Protein AF-0000000076358800 (afdb_homodimer)

Solvent-accessible surface area (backbone atoms only — not comparable to full-atom values): 17829 Å² total; per-residue (Å²): 129,80,80,68,74,70,58,74,65,42,32,34,34,26,57,28,45,63,29,97,88,22,59,35,27,34,44,32,41,38,38,27,59,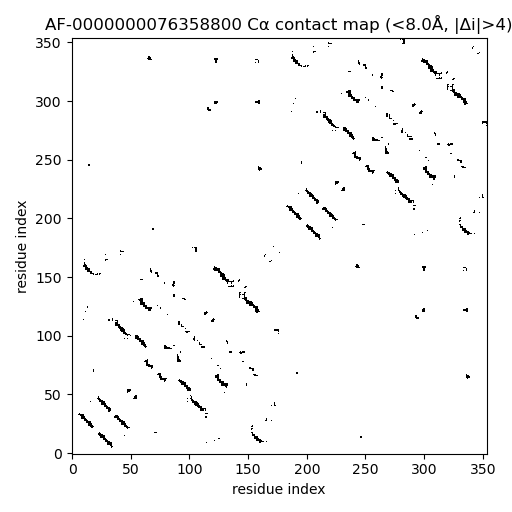39,88,85,43,68,36,44,42,42,29,33,41,32,38,55,51,58,76,82,51,56,45,72,35,47,21,16,34,33,27,23,51,15,9,59,47,90,79,32,60,80,59,14,67,55,65,23,42,94,77,73,52,60,44,64,59,25,48,15,50,53,47,69,42,57,31,43,66,70,64,24,64,44,51,69,49,70,46,77,55,40,82,49,46,85,71,30,49,46,2,12,16,45,35,35,23,64,26,41,48,52,63,35,71,51,95,51,72,49,13,47,68,60,13,53,14,70,55,71,46,32,35,21,42,25,16,31,38,67,64,60,56,64,72,70,43,42,66,59,40,69,49,71,125,126,81,78,67,76,70,57,74,66,42,32,34,34,26,58,29,46,63,30,96,87,20,59,36,27,33,45,34,38,38,40,28,60,39,88,86,43,67,35,45,40,42,28,33,41,31,40,47,52,58,77,82,52,57,41,75,34,47,22,17,34,34,27,23,50,15,10,61,46,91,80,30,61,79,60,14,66,54,65,23,42,95,76,73,52,61,44,64,58,26,50,17,49,52,46,69,42,58,30,42,65,73,58,20,68,46,47,64,47,70,45,75,56,42,82,49,45,85,70,30,49,49,2,12,16,44,35,36,24,63,26,40,49,51,64,34,71,53,96,50,73,50,12,48,66,60,13,54,14,72,56,70,46,32,37,21,41,25,17,31,39,67,65,60,57,63,73,71,41,42,65,58,40,68,47,73,125

pLDDT: mean 81.96, std 17.07, range [22.31, 98.19]

Nearest PDB structures (foldseek):
  2jlp-assembly1_B  TM=9.223E-01  e=2.800E-14  Homo sapiens
  2zkx-assembly1_B  TM=8.877E-01  e=2.171E-13  Homo sapiens
  1xso-assembly1_B  TM=9.045E-01  e=6.568E-13  Xenopus laevis
  3cqp-assembly2_B  TM=8.744E-01  e=4.980E-13  Homo sapiens
  4bcy-assembly1_A  TM=8.785E-01  e=1.880E-12  Homo sapiens

Organism: Callorhinchus milii (NCBI:txid7868)

Sequence (354 aa):
MKNIFVGKVQFAQCHINSQKNSELTGLILFRQKTEDSNIESRIKVNGLNPGKYAVGMFHAIHIHEYGERFESCESTGPHFNPYNRKHPLHVGDLSNVYLKSNTTILFYPNVKGTFFGSNSLYGRSVVVSENEDDKGNGSNKLSELDGNSGRSLSCCTIAVADNFLWLNVVEKLRFPGMKNIFVGKVQFAQCHINSQKNSELTGLILFRQKTEDSNIESRIKVNGLNPGKYAVGMFHAIHIHEYGERFESCESTGPHFNPYNRKHPLHVGDLSNVYLKSNTTILFYPNVKGTFFGSNSLYGRSVVVSENEDDKGNGSNKLSELDGNSGRSLSCCTIAVADNFLWLNVVEKLRFPG

Radius of gyration: 20.53 Å; Cα contacts (8 Å, |Δi|>4): 976; chains: 2; bounding box: 58×65×58 Å

Secondary structure (DSSP, 8-state):
---------EEEEEEEPPBTTB--EEEEEEEESSTTSPEEEEEEEE---TTTS-TTEEEEEEEESS--BTTBSGGG-SBP-TT-PPTT-STTEEEEEEE-SSB-------B--BSSSTTB-TT-EEEEESS---TT-SSSHHHHHHTT--SEEEEEE-EE--SHHHHHTHHHHHS--/---------EEEEEEEPPBTTB--EEEEEEEESSTTSPEEEEEEEE---TTTS-TTEEEEEEEESS--BTTBSGGG-SBP-TT-PPTT-STTEEEEEEE-SSSB------B--BSSSTTB-TT-EEEEESS---TT-SSSHHHHHHTT--SEEEEEE-EE--SHHHHHTHHHHHS--

Foldseek 3Di:
DPVPCQPQKFKKKWWWPAAPQARKTWIKIWIDRGQPGWIWMKIKIFDPPCPPQHAFAKKFKWWADAFDDPQDPPPLHFGAAPPPDWFPVRLGGWAIFHHHPGIGAIDTTGRSFGCDDDRHSARIKMFIASHGQCRLPDDDPVNRGGSPRHDTRIMTGMHTDDCVCVVPVRVCRNDVD/DPPPPQPQKFKKKWWWPAAPQARKTWIKIWIDRGQPGWIWMWIKIFDPACPPQPAFAKKFKWWADAFDDPQDPVPLHFGAAPPPDWFPPRLGGWAIFHHHHGITAIDTTGRSFGCDDDSHSARIKMFIASHGQCRLPDDDPVNRGGSPRHDTRIMTGMHTDDCVCVVPVRVCRNDVD

Structure (mmCIF, N/CA/C/O backbone):
data_AF-0000000076358800-model_v1
#
loop_
_entity.id
_entity.type
_entity.pdbx_description
1 polymer 'Superoxide dismutase copper/zinc binding domain-containing protein'
#
loop_
_atom_site.group_PDB
_atom_site.id
_atom_site.type_symbol
_atom_site.label_atom_id
_atom_site.label_alt_id
_atom_site.label_comp_id
_atom_site.label_asym_id
_atom_site.label_entity_id
_atom_site.label_seq_id
_atom_site.pdbx_PDB_ins_code
_atom_site.Cartn_x
_atom_site.Cartn_y
_atom_site.Cartn_z
_atom_site.occupancy
_atom_site.B_iso_or_equiv
_atom_site.auth_seq_id
_atom_site.auth_comp_id
_atom_site.auth_asym_id
_atom_site.auth_atom_id
_atom_site.pdbx_PDB_model_num
ATOM 1 N N . MET A 1 1 ? -5.293 20.984 -30.641 1 22.31 1 MET A N 1
ATOM 2 C CA . MET A 1 1 ? -4.238 20.062 -30.219 1 22.31 1 MET A CA 1
ATOM 3 C C . MET A 1 1 ? -4.617 19.375 -28.906 1 22.31 1 MET A C 1
ATOM 5 O O . MET A 1 1 ? -4.879 20.031 -27.906 1 22.31 1 MET A O 1
ATOM 9 N N . LYS A 1 2 ? -5.352 18.281 -29.016 1 25.7 2 LYS A N 1
ATOM 10 C CA . LYS A 1 2 ? -6.043 17.625 -27.922 1 25.7 2 LYS A CA 1
ATOM 11 C C . LYS A 1 2 ? -5.082 17.312 -26.781 1 25.7 2 LYS A C 1
ATOM 13 O O . LYS A 1 2 ? -3.992 16.781 -27 1 25.7 2 LYS A O 1
ATOM 18 N N . ASN A 1 3 ? -4.949 18.141 -25.828 1 29.62 3 ASN A N 1
ATOM 19 C CA . ASN A 1 3 ? -4.148 17.969 -24.625 1 29.62 3 ASN A CA 1
ATOM 20 C C . ASN A 1 3 ? -4.18 16.531 -24.125 1 29.62 3 ASN A C 1
ATOM 22 O O . ASN A 1 3 ? -5.199 16.062 -23.609 1 29.62 3 ASN A O 1
ATOM 26 N N . ILE A 1 4 ? -3.773 15.562 -25 1 34.19 4 ILE A N 1
ATOM 27 C CA . ILE A 1 4 ? -3.74 14.148 -24.625 1 34.19 4 ILE A CA 1
ATOM 28 C C . ILE A 1 4 ? -3.256 14.008 -23.188 1 34.19 4 ILE A C 1
ATOM 30 O O . ILE A 1 4 ? -2.125 14.375 -22.859 1 34.19 4 ILE A O 1
ATOM 34 N N . PHE A 1 5 ? -4.004 14.219 -22.359 1 35.69 5 PHE A N 1
ATOM 35 C CA . PHE A 1 5 ? -3.674 13.922 -20.969 1 35.69 5 PHE A CA 1
ATOM 36 C C . PHE A 1 5 ? -2.859 12.641 -20.875 1 35.69 5 PHE A C 1
ATOM 38 O O . PHE A 1 5 ? -3.389 11.547 -21.078 1 35.69 5 PHE A O 1
ATOM 45 N N . VAL A 1 6 ? -1.724 12.453 -21.547 1 44.56 6 VAL A N 1
ATOM 46 C CA . VAL A 1 6 ? -0.824 11.328 -21.359 1 44.56 6 VAL A CA 1
ATOM 47 C C . VAL A 1 6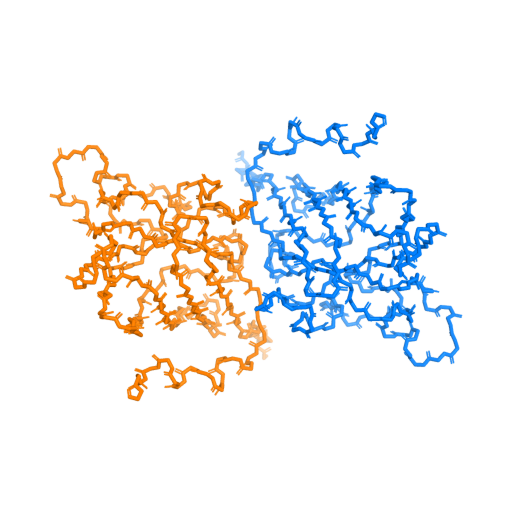 ? -0.69 11.023 -19.859 1 44.56 6 VAL A C 1
ATOM 49 O O . VAL A 1 6 ? -0.225 11.875 -19.094 1 44.56 6 VAL A O 1
ATOM 52 N N . GLY A 1 7 ? -1.585 10.352 -19.391 1 57.78 7 GLY A N 1
ATOM 53 C CA . GLY A 1 7 ? -1.484 10 -17.984 1 57.78 7 GLY A CA 1
ATOM 54 C C . GLY A 1 7 ? -0.061 9.727 -17.547 1 57.78 7 GLY A C 1
ATOM 55 O O . GLY A 1 7 ? 0.783 9.336 -18.344 1 57.78 7 GLY A O 1
ATOM 56 N N . LYS A 1 8 ? 0.49 10.234 -16.438 1 81.12 8 LYS A N 1
ATOM 57 C CA . LYS A 1 8 ? 1.836 10.078 -15.891 1 81.12 8 LYS A CA 1
ATOM 58 C C . LYS A 1 8 ? 2.189 8.602 -15.719 1 81.12 8 LYS A C 1
ATOM 60 O O . LYS A 1 8 ? 1.334 7.789 -15.359 1 81.12 8 LYS A O 1
ATOM 65 N N . VAL A 1 9 ? 3.408 8.195 -16.375 1 94.12 9 VAL A N 1
ATOM 66 C CA . VAL A 1 9 ? 3.955 6.867 -16.109 1 94.12 9 VAL A CA 1
ATOM 67 C C . VAL A 1 9 ? 3.742 6.5 -14.648 1 94.12 9 VAL A C 1
ATOM 69 O O . VAL A 1 9 ? 3.941 7.328 -13.758 1 94.12 9 VAL A O 1
ATOM 72 N N . GLN A 1 10 ? 3.186 5.285 -14.516 1 95.88 10 GLN A N 1
ATOM 73 C CA . GLN A 1 10 ? 2.998 4.785 -13.164 1 95.88 10 GLN A CA 1
ATOM 74 C C . GLN A 1 10 ? 4.156 3.887 -12.742 1 95.88 10 GLN A C 1
ATOM 76 O O . GLN A 1 10 ? 4.559 2.99 -13.484 1 95.88 10 GLN A O 1
ATOM 81 N N . PHE A 1 11 ? 4.695 4.176 -11.57 1 95.69 11 PHE A N 1
ATOM 82 C CA . PHE A 1 11 ? 5.699 3.33 -10.938 1 95.69 11 PHE A CA 1
ATOM 83 C C . PHE A 1 11 ? 5.199 2.791 -9.609 1 95.69 11 PHE A C 1
ATOM 85 O O . PHE A 1 11 ? 4.641 3.537 -8.797 1 95.69 11 PHE A O 1
ATOM 92 N N . ALA A 1 12 ? 5.43 1.474 -9.43 1 96.25 12 ALA A N 1
ATOM 93 C CA . ALA A 1 12 ? 5.027 0.845 -8.172 1 96.25 12 ALA A CA 1
ATOM 94 C C . ALA A 1 12 ? 6.141 -0.049 -7.633 1 96.25 12 ALA A C 1
ATOM 96 O O . ALA A 1 12 ? 7.023 -0.473 -8.375 1 96.25 12 ALA A O 1
ATOM 97 N N . GLN A 1 13 ? 6.051 -0.218 -6.352 1 94.81 13 GLN A N 1
ATOM 98 C CA . GLN A 1 13 ? 7.008 -1.057 -5.637 1 94.81 13 GLN A CA 1
ATOM 99 C C . GLN A 1 13 ? 6.305 -1.925 -4.594 1 94.81 13 GLN A C 1
ATOM 101 O O . GLN A 1 13 ? 5.242 -1.559 -4.086 1 94.81 13 GLN A O 1
ATOM 106 N N . CYS A 1 14 ? 6.918 -2.994 -4.312 1 93.75 14 CYS A N 1
ATOM 107 C CA . CYS A 1 14 ? 6.465 -3.918 -3.279 1 93.75 14 CYS A CA 1
ATOM 108 C C . CYS A 1 14 ? 7.648 -4.586 -2.59 1 93.75 14 CYS A C 1
ATOM 110 O O . CYS A 1 14 ? 8.391 -5.344 -3.217 1 93.75 14 CYS A O 1
ATOM 112 N N . HIS A 1 15 ? 7.773 -4.316 -1.334 1 90.06 15 HIS A N 1
ATOM 113 C CA . HIS A 1 15 ? 8.875 -4.883 -0.556 1 90.06 15 HIS A CA 1
ATOM 114 C C . HIS A 1 15 ? 8.391 -6.039 0.315 1 90.06 15 HIS A C 1
ATOM 116 O O . HIS A 1 15 ? 7.602 -5.84 1.24 1 90.06 15 HIS A O 1
ATOM 122 N N . ILE A 1 16 ? 8.883 -7.164 -0.022 1 85.94 16 ILE A N 1
ATOM 123 C CA . ILE A 1 16 ? 8.57 -8.352 0.759 1 85.94 16 ILE A CA 1
ATOM 124 C C . ILE A 1 16 ? 9.453 -8.406 2.002 1 85.94 16 ILE A C 1
ATOM 126 O O . ILE A 1 16 ? 10.68 -8.461 1.896 1 85.94 16 ILE A O 1
ATOM 130 N N . ASN A 1 17 ? 8.812 -8.32 3.125 1 76.69 17 ASN A N 1
ATOM 131 C CA . ASN A 1 17 ? 9.547 -8.438 4.379 1 76.69 17 ASN A CA 1
ATOM 132 C C . ASN A 1 17 ? 9.367 -9.812 5.016 1 76.69 17 ASN A C 1
ATOM 134 O O . ASN A 1 17 ? 8.375 -10.5 4.746 1 76.69 17 ASN A O 1
ATOM 138 N N . SER A 1 18 ? 10.336 -10.102 5.824 1 72.31 18 SER A N 1
ATOM 139 C CA . SER A 1 18 ? 10.258 -11.375 6.527 1 72.31 18 SER A CA 1
ATOM 140 C C . SER A 1 18 ? 9.039 -11.438 7.441 1 72.31 18 SER A C 1
ATOM 142 O O . SER A 1 18 ? 8.672 -10.438 8.062 1 72.31 18 SER A O 1
ATOM 144 N N . GLN A 1 19 ? 8.352 -12.531 7.305 1 71 19 GLN A N 1
ATOM 145 C CA . GLN A 1 19 ? 7.207 -12.797 8.172 1 71 19 GLN A CA 1
ATOM 146 C C . GLN A 1 19 ? 7.578 -13.773 9.289 1 71 19 GLN A C 1
ATOM 148 O O . GLN A 1 19 ? 8.664 -14.344 9.281 1 71 19 GLN A O 1
ATOM 153 N N . LYS A 1 20 ? 6.797 -13.828 10.336 1 65.62 20 LYS A N 1
ATOM 154 C CA . LYS A 1 20 ? 7.066 -14.688 11.484 1 65.62 20 LYS A CA 1
ATOM 155 C C . LYS A 1 20 ? 7.469 -16.094 11.039 1 65.62 20 LYS A C 1
ATOM 157 O O . LYS A 1 20 ? 8.359 -16.703 11.625 1 65.62 20 LYS A O 1
ATOM 162 N N . ASN A 1 21 ? 6.941 -16.562 10.008 1 64.75 21 ASN A N 1
ATOM 163 C CA . ASN A 1 21 ? 7.223 -17.953 9.625 1 64.75 21 ASN A CA 1
ATOM 164 C C . ASN A 1 21 ? 7.914 -18.031 8.266 1 64.75 21 ASN A C 1
ATOM 166 O O . ASN A 1 21 ? 7.875 -19.062 7.605 1 64.75 21 ASN A O 1
ATOM 170 N N . SER A 1 22 ? 8.422 -16.922 7.895 1 71.06 22 SER A N 1
ATOM 171 C CA . SER A 1 22 ? 9.109 -16.922 6.605 1 71.06 22 SER A CA 1
ATOM 172 C C . SER A 1 22 ? 10.25 -15.914 6.59 1 71.06 22 SER A C 1
ATOM 174 O O . SER A 1 22 ? 10.125 -14.812 7.137 1 71.06 22 SER A O 1
ATOM 176 N N . GLU A 1 23 ? 11.352 -16.359 6.059 1 74.5 23 GLU A N 1
ATOM 177 C CA . GLU A 1 23 ? 12.508 -15.477 5.938 1 74.5 23 GLU A CA 1
ATOM 178 C C . GLU A 1 23 ? 12.625 -14.906 4.527 1 74.5 23 GLU A C 1
ATOM 180 O O . GLU A 1 23 ? 13.656 -14.344 4.1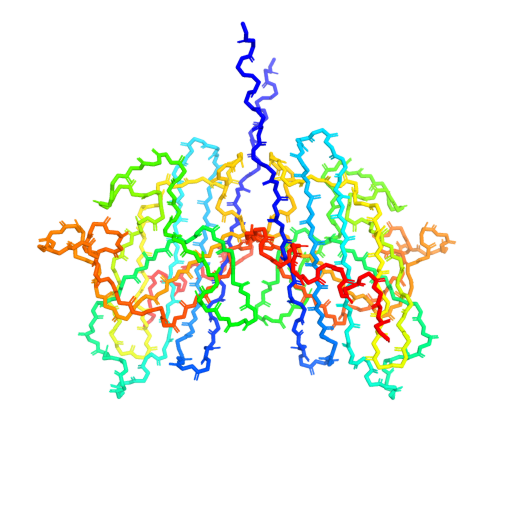6 1 74.5 23 GLU A O 1
ATOM 185 N N . LEU A 1 24 ? 11.516 -15.133 3.822 1 80.06 24 LEU A N 1
ATOM 186 C CA . LEU A 1 24 ? 11.562 -14.641 2.449 1 80.06 24 LEU A CA 1
ATOM 187 C C . LEU A 1 24 ? 11.523 -13.117 2.412 1 80.06 24 LEU A C 1
ATOM 189 O O . LEU A 1 24 ? 10.719 -12.492 3.107 1 80.06 24 LEU A O 1
ATOM 193 N N . THR A 1 25 ? 12.469 -12.586 1.723 1 82.31 25 THR A N 1
ATOM 194 C CA . THR A 1 25 ? 12.508 -11.156 1.448 1 82.31 25 THR A CA 1
ATOM 195 C C . THR A 1 25 ? 12.617 -10.891 -0.051 1 82.31 25 THR A C 1
ATOM 197 O O . THR A 1 25 ? 12.898 -11.812 -0.827 1 82.31 25 THR A O 1
ATOM 200 N N . GLY A 1 26 ? 12.297 -9.641 -0.402 1 83.94 26 GLY A N 1
ATOM 201 C CA . GLY A 1 26 ? 12.422 -9.352 -1.822 1 83.94 26 GLY A CA 1
ATOM 202 C C . GLY A 1 26 ? 11.875 -7.992 -2.209 1 83.94 26 GLY A C 1
ATOM 203 O O . GLY A 1 26 ? 11.414 -7.234 -1.352 1 83.94 26 GLY A O 1
ATOM 204 N N . LEU A 1 27 ? 12.094 -7.766 -3.463 1 88.38 27 LEU A N 1
ATOM 205 C CA . LEU A 1 27 ? 11.625 -6.52 -4.066 1 88.38 27 LEU A CA 1
ATOM 206 C C . LEU A 1 27 ? 10.969 -6.781 -5.414 1 88.38 27 LEU A C 1
ATOM 208 O O . LEU A 1 27 ? 11.508 -7.523 -6.238 1 88.38 27 LEU A O 1
ATOM 212 N N . ILE A 1 28 ? 9.828 -6.211 -5.523 1 89.81 28 ILE A N 1
ATOM 213 C CA . ILE A 1 28 ? 9.117 -6.254 -6.797 1 89.81 28 ILE A CA 1
ATOM 214 C C . ILE A 1 28 ? 8.867 -4.836 -7.297 1 89.81 28 ILE A C 1
ATOM 216 O O . ILE A 1 28 ? 8.398 -3.977 -6.543 1 89.81 28 ILE A O 1
ATOM 220 N N . LEU A 1 29 ? 9.211 -4.613 -8.547 1 91.81 29 LEU A N 1
ATOM 221 C CA . LEU A 1 29 ? 8.992 -3.32 -9.18 1 91.81 29 LEU A CA 1
ATOM 222 C C . LEU A 1 29 ? 8.047 -3.457 -10.367 1 91.81 29 LEU A C 1
ATOM 224 O O . LEU A 1 29 ? 8.117 -4.434 -11.117 1 91.81 29 LEU A O 1
ATOM 228 N N . PHE A 1 30 ? 7.211 -2.439 -10.539 1 92.69 30 PHE A N 1
ATOM 229 C CA . PHE A 1 30 ? 6.301 -2.367 -11.68 1 92.69 30 PHE A CA 1
ATOM 230 C C . PHE A 1 30 ? 6.422 -1.021 -12.383 1 92.69 30 PHE A C 1
ATOM 232 O O . PHE A 1 30 ? 6.684 -0 -11.742 1 92.69 30 PHE A O 1
ATOM 239 N N . ARG A 1 31 ? 6.141 -1.085 -13.656 1 92.75 31 ARG A N 1
ATOM 240 C CA . ARG A 1 31 ? 6.004 0.135 -14.445 1 92.75 31 ARG A CA 1
ATOM 241 C C . ARG A 1 31 ? 4.902 -0.007 -15.484 1 92.75 31 ARG A C 1
ATOM 243 O O . ARG A 1 31 ? 4.816 -1.029 -16.172 1 92.75 31 ARG A O 1
ATOM 250 N N . GLN A 1 32 ? 4.059 0.958 -15.539 1 94.19 32 GLN A N 1
ATOM 251 C CA . GLN A 1 32 ? 3.064 1.068 -16.609 1 94.19 32 GLN A CA 1
ATOM 252 C C . GLN A 1 32 ? 3.113 2.443 -17.266 1 94.19 32 GLN A C 1
ATOM 254 O O . GLN A 1 32 ? 2.836 3.457 -16.609 1 94.19 32 GLN A O 1
ATOM 259 N N . LYS A 1 33 ? 3.381 2.439 -18.5 1 92.81 33 LYS A N 1
ATOM 260 C CA . LYS A 1 33 ? 3.67 3.688 -19.203 1 92.81 33 LYS A CA 1
ATOM 261 C C . LYS A 1 33 ? 2.395 4.492 -19.453 1 92.81 33 LYS A C 1
ATOM 263 O O . LYS A 1 33 ? 2.387 5.715 -19.297 1 92.81 33 LYS A O 1
ATOM 268 N N . THR A 1 34 ? 1.39 3.865 -19.922 1 92.5 34 THR A N 1
ATOM 269 C CA . THR A 1 34 ? 0.088 4.48 -20.172 1 92.5 34 THR A CA 1
ATOM 270 C C . THR A 1 34 ? -1.038 3.545 -19.734 1 92.5 34 THR A C 1
ATOM 272 O O . THR A 1 34 ? -0.796 2.377 -19.422 1 92.5 34 THR A O 1
ATOM 275 N N . GLU A 1 35 ? -2.172 4.074 -19.672 1 90.75 35 GLU A N 1
ATOM 276 C CA . GLU A 1 35 ? -3.326 3.283 -19.25 1 90.75 35 GLU A CA 1
ATOM 277 C C . GLU A 1 35 ? -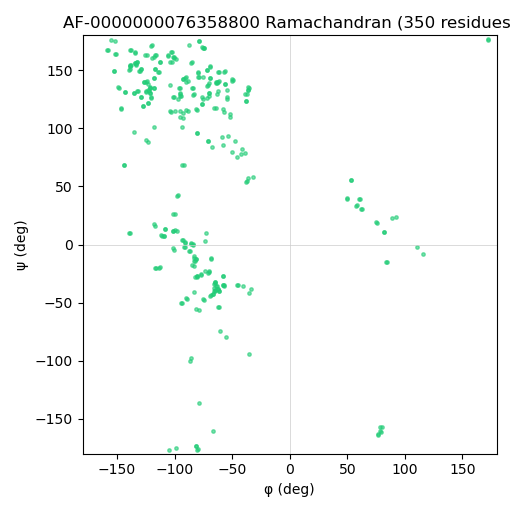3.521 2.072 -20.156 1 90.75 35 GLU A C 1
ATOM 279 O O . GLU A 1 35 ? -3.98 1.021 -19.719 1 90.75 35 GLU A O 1
ATOM 284 N N . ASP A 1 36 ? -3.102 2.174 -21.344 1 90.75 36 ASP A N 1
ATOM 285 C CA . ASP A 1 36 ? -3.34 1.111 -22.312 1 90.75 36 ASP A CA 1
ATOM 286 C C . ASP A 1 36 ? -2.096 0.245 -22.5 1 90.75 36 ASP A C 1
ATOM 288 O O . ASP A 1 36 ? -2.119 -0.731 -23.25 1 90.75 36 ASP A O 1
ATOM 292 N N . SER A 1 37 ? -1.068 0.615 -21.859 1 90.94 37 SER A N 1
ATOM 293 C CA . SER A 1 37 ? 0.154 -0.169 -22 1 90.94 37 SER A CA 1
ATOM 294 C C . SER A 1 37 ? 0.17 -1.346 -21.031 1 90.94 37 SER A C 1
ATOM 296 O O . SER A 1 37 ? -0.546 -1.34 -20.016 1 90.94 37 SER A O 1
ATOM 298 N N . ASN A 1 38 ? 0.94 -2.332 -21.375 1 90.62 38 ASN A N 1
ATOM 299 C CA . ASN A 1 38 ? 1.168 -3.441 -20.469 1 90.62 38 ASN A CA 1
ATOM 300 C C . ASN A 1 38 ? 2.01 -3.014 -19.266 1 90.62 38 ASN A C 1
ATOM 302 O O . ASN A 1 38 ? 2.764 -2.043 -19.344 1 90.62 38 ASN A O 1
ATOM 306 N N . ILE A 1 39 ? 1.791 -3.75 -18.203 1 93.06 39 ILE A N 1
ATOM 307 C CA . ILE A 1 39 ? 2.646 -3.551 -17.047 1 93.06 39 ILE A CA 1
ATOM 308 C C . ILE A 1 39 ? 3.928 -4.367 -17.203 1 93.06 39 ILE A C 1
ATOM 310 O O . ILE A 1 39 ? 3.879 -5.559 -17.5 1 93.06 39 ILE A O 1
ATOM 314 N N . GLU A 1 40 ? 4.996 -3.674 -17.016 1 89.5 40 GLU A N 1
ATOM 315 C CA . GLU A 1 40 ? 6.285 -4.344 -16.875 1 89.5 40 GLU A CA 1
ATOM 316 C C . GLU A 1 40 ? 6.605 -4.605 -15.398 1 89.5 40 GLU A C 1
ATOM 318 O O . GLU A 1 40 ? 6.309 -3.777 -14.539 1 89.5 40 GLU A O 1
ATOM 323 N N . SER A 1 41 ? 7.227 -5.773 -15.156 1 89.06 41 SER A N 1
ATOM 324 C CA . SER A 1 41 ? 7.555 -6.086 -13.766 1 89.06 41 SER A CA 1
ATOM 325 C C . SER A 1 41 ? 8.938 -6.723 -13.656 1 89.06 41 SER A C 1
ATOM 327 O O . SER A 1 41 ? 9.422 -7.336 -14.609 1 89.06 41 SER A O 1
ATOM 329 N N . ARG A 1 42 ? 9.508 -6.441 -12.477 1 84.19 42 ARG A N 1
ATOM 330 C CA . ARG A 1 42 ? 10.742 -7.086 -12.039 1 84.19 42 ARG A CA 1
ATOM 331 C C . ARG A 1 42 ? 10.609 -7.605 -10.617 1 84.19 42 ARG A C 1
ATOM 333 O O . ARG A 1 42 ? 10.117 -6.902 -9.734 1 84.19 42 ARG A O 1
ATOM 340 N N . ILE A 1 43 ? 11.016 -8.82 -10.477 1 82.31 43 ILE A N 1
ATOM 341 C CA . ILE A 1 43 ? 10.852 -9.43 -9.164 1 82.31 43 ILE A CA 1
ATOM 342 C C . ILE A 1 43 ? 12.18 -10.039 -8.711 1 82.31 43 ILE A C 1
ATOM 344 O O . ILE A 1 43 ? 12.828 -10.758 -9.477 1 82.31 43 ILE A O 1
ATOM 348 N N . LYS A 1 44 ? 12.602 -9.672 -7.559 1 80.88 44 LYS A N 1
ATOM 349 C CA . LYS A 1 44 ? 13.688 -10.344 -6.848 1 80.88 44 LYS A CA 1
ATOM 350 C C . LYS A 1 44 ? 13.234 -10.82 -5.473 1 80.88 44 LYS A C 1
ATOM 352 O O . LYS A 1 44 ? 12.766 -10.023 -4.656 1 80.88 44 LYS A O 1
ATOM 357 N N . VAL A 1 45 ? 13.328 -12.055 -5.238 1 78.25 45 VAL A N 1
ATOM 358 C CA . VAL A 1 45 ? 12.992 -12.648 -3.951 1 78.25 45 VAL A CA 1
ATOM 359 C C . VAL A 1 45 ? 14.203 -13.391 -3.395 1 78.25 45 VAL A C 1
ATOM 361 O O . VAL A 1 45 ? 14.914 -14.07 -4.137 1 78.25 45 VAL A O 1
ATOM 364 N N . ASN A 1 46 ? 14.477 -13.109 -2.07 1 74.19 46 ASN A N 1
ATOM 365 C CA . ASN A 1 46 ? 15.594 -13.742 -1.375 1 74.19 46 ASN A CA 1
ATOM 366 C C . ASN A 1 46 ? 15.117 -14.594 -0.201 1 74.19 46 ASN A C 1
ATOM 368 O O . ASN A 1 46 ? 14.156 -14.234 0.477 1 74.19 46 ASN A O 1
ATOM 372 N N . GLY A 1 47 ? 15.914 -15.688 0.473 1 64.5 47 GLY A N 1
ATOM 373 C CA . GLY A 1 47 ? 15.836 -16.141 1.853 1 64.5 47 GLY A CA 1
ATOM 374 C C . GLY A 1 47 ? 15.352 -17.578 1.981 1 64.5 47 GLY A C 1
ATOM 375 O O . GLY A 1 47 ? 15.164 -18.078 3.092 1 64.5 47 GLY A O 1
ATOM 376 N N . LEU A 1 48 ? 14.898 -18.266 0.947 1 56.19 48 LEU A N 1
ATOM 377 C CA . LEU A 1 48 ? 14.359 -19.5 1.518 1 56.19 48 LEU A CA 1
ATOM 378 C C . LEU A 1 48 ? 15.484 -20.406 2.01 1 56.19 48 LEU A C 1
ATOM 380 O O . LEU A 1 48 ? 16.422 -20.688 1.271 1 56.19 48 LEU A O 1
ATOM 384 N N . ASN A 1 49 ? 15.758 -20.078 3.322 1 51.31 49 ASN A N 1
ATOM 385 C CA . ASN A 1 49 ? 16.688 -21.062 3.846 1 51.31 49 ASN A CA 1
ATOM 386 C C . ASN A 1 49 ? 16.375 -22.469 3.326 1 51.31 49 ASN A C 1
ATOM 388 O O . ASN A 1 49 ? 15.211 -22.844 3.223 1 51.31 49 ASN A O 1
ATOM 392 N N . PRO A 1 50 ? 17.344 -23 2.748 1 46.91 50 PRO A N 1
ATOM 393 C CA . PRO A 1 50 ? 17.281 -24.391 2.266 1 46.91 50 PRO A CA 1
ATOM 394 C C . PRO A 1 50 ? 16.438 -25.297 3.166 1 46.91 50 PRO A C 1
ATOM 396 O O . PRO A 1 50 ? 15.875 -26.281 2.699 1 46.91 50 PRO A O 1
ATOM 399 N N . GLY A 1 51 ? 16.562 -25.078 4.34 1 45.12 51 GLY A N 1
ATOM 400 C CA . GLY A 1 51 ? 15.945 -26.172 5.078 1 45.12 51 GLY A CA 1
ATOM 401 C C . GLY A 1 51 ? 14.469 -26.328 4.781 1 45.12 51 GLY A C 1
ATOM 402 O O . GLY A 1 51 ? 14.008 -27.438 4.488 1 45.12 51 GLY A O 1
ATOM 403 N N . LYS A 1 52 ? 13.68 -25.422 5.332 1 50.72 52 LYS A N 1
ATOM 404 C CA . LYS A 1 52 ? 12.273 -25.781 5.348 1 50.72 52 LYS A CA 1
ATOM 405 C C . LYS A 1 52 ? 11.609 -25.484 4.004 1 50.72 52 LYS A C 1
ATOM 407 O O . LYS A 1 52 ? 10.727 -26.219 3.564 1 50.72 52 LYS A O 1
ATOM 412 N N . TYR A 1 53 ? 11.734 -24.25 3.582 1 52.19 53 TYR A N 1
ATOM 413 C CA . TYR A 1 53 ? 11.07 -23.969 2.311 1 52.19 53 TYR A CA 1
ATOM 414 C C . TYR A 1 53 ? 12.055 -24.109 1.149 1 52.19 53 TYR A C 1
ATOM 416 O O . TYR A 1 53 ? 13.211 -23.703 1.261 1 52.19 53 TYR A O 1
ATOM 424 N N . ALA A 1 54 ? 11.805 -25.188 0.389 1 52.03 54 ALA A N 1
ATOM 425 C CA . ALA A 1 54 ? 12.664 -25.984 -0.475 1 52.03 54 ALA A CA 1
ATOM 426 C C . ALA A 1 54 ? 13.297 -25.125 -1.571 1 52.03 54 ALA A C 1
ATOM 428 O O . ALA A 1 54 ? 12.586 -24.438 -2.305 1 52.03 54 ALA A O 1
ATOM 429 N N . VAL A 1 55 ? 14.398 -24.641 -1.359 1 58.19 55 VAL A N 1
ATOM 430 C CA . VAL A 1 55 ? 15.266 -24.328 -2.494 1 58.19 55 VAL A CA 1
ATOM 431 C C . VAL A 1 55 ? 15.086 -25.391 -3.582 1 58.19 55 VAL A C 1
ATOM 433 O O . VAL A 1 55 ? 14.883 -26.562 -3.285 1 58.19 55 VAL A O 1
ATOM 436 N N . GLY A 1 56 ? 14.945 -24.859 -4.727 1 70 56 GLY A N 1
ATOM 437 C CA . GLY A 1 56 ? 14.852 -25.781 -5.848 1 70 56 GLY A CA 1
ATOM 438 C C . GLY A 1 56 ? 13.422 -26.156 -6.195 1 70 56 GLY A C 1
ATOM 439 O O . GLY A 1 56 ? 13.148 -27.281 -6.609 1 70 56 GLY A O 1
ATOM 440 N N . MET A 1 57 ? 12.594 -25.203 -5.762 1 78.12 57 MET A N 1
ATOM 441 C CA . MET A 1 57 ? 11.203 -25.5 -6.094 1 78.12 57 MET A CA 1
ATOM 442 C C . MET A 1 57 ? 10.508 -24.266 -6.652 1 78.12 57 MET A C 1
ATOM 444 O O . MET A 1 57 ? 11.031 -23.156 -6.559 1 78.12 57 MET A O 1
ATOM 448 N N . PHE A 1 58 ? 9.336 -24.547 -7.258 1 84.12 58 PHE A N 1
ATOM 449 C CA . PHE A 1 58 ? 8.508 -23.469 -7.777 1 84.12 58 PHE A CA 1
ATOM 450 C C . PHE A 1 58 ? 7.52 -22.984 -6.719 1 84.12 58 PHE A C 1
ATOM 452 O O . PHE A 1 58 ? 6.977 -23.781 -5.957 1 84.12 58 PHE A O 1
ATOM 459 N N . HIS A 1 59 ? 7.375 -21.672 -6.719 1 86.5 59 HIS A N 1
ATOM 460 C CA . HIS A 1 59 ? 6.387 -21.016 -5.867 1 86.5 59 HIS A CA 1
ATOM 461 C C . HIS A 1 59 ? 5.477 -20.109 -6.68 1 86.5 59 HIS A C 1
ATOM 463 O O . HIS A 1 59 ? 5.941 -19.391 -7.574 1 86.5 59 HIS A O 1
ATOM 469 N N . ALA A 1 60 ? 4.254 -20.172 -6.309 1 90.25 60 ALA A N 1
ATOM 470 C CA . ALA A 1 60 ? 3.305 -19.297 -7.008 1 90.25 60 ALA A CA 1
ATOM 471 C C . ALA A 1 60 ? 3.381 -17.875 -6.484 1 90.25 60 ALA A C 1
ATOM 473 O O . ALA A 1 60 ? 3.539 -17.656 -5.277 1 90.25 60 ALA A O 1
ATOM 474 N N . ILE A 1 61 ? 3.209 -16.984 -7.363 1 90.56 61 ILE A N 1
ATOM 475 C CA . ILE A 1 61 ? 3.053 -15.57 -7.02 1 90.56 61 ILE A CA 1
ATOM 476 C C . ILE A 1 61 ? 1.708 -15.055 -7.531 1 90.56 61 ILE A C 1
ATOM 478 O O . ILE A 1 61 ? 1.383 -15.219 -8.711 1 90.56 61 ILE A O 1
ATOM 482 N N . HIS A 1 62 ? 0.956 -14.477 -6.656 1 94.56 62 HIS A N 1
ATOM 483 C CA . HIS A 1 62 ? -0.342 -13.914 -7.012 1 94.56 62 HIS A CA 1
ATOM 484 C C . HIS A 1 62 ? -0.517 -12.516 -6.426 1 94.56 62 HIS A C 1
ATOM 486 O O . HIS A 1 62 ? 0.131 -12.172 -5.438 1 94.56 62 HIS A O 1
ATOM 492 N N . ILE A 1 63 ? -1.359 -11.75 -7.066 1 95.94 63 ILE A N 1
ATOM 493 C CA . ILE A 1 63 ? -1.866 -10.523 -6.453 1 95.94 63 ILE A CA 1
ATOM 494 C C . ILE A 1 63 ? -3.211 -10.797 -5.785 1 95.94 63 ILE A C 1
ATOM 496 O O . ILE A 1 63 ? -4.105 -11.391 -6.398 1 95.94 63 ILE A O 1
ATOM 500 N N . HIS A 1 64 ? -3.297 -10.422 -4.574 1 97.12 64 HIS A N 1
ATOM 501 C CA . HIS A 1 64 ? -4.52 -10.602 -3.801 1 97.12 64 HIS A CA 1
ATOM 502 C C . HIS A 1 64 ? -5.289 -9.297 -3.668 1 97.12 64 HIS A C 1
ATOM 504 O O . HIS A 1 64 ? -4.746 -8.219 -3.945 1 97.12 64 HIS A O 1
ATOM 510 N N . GLU A 1 65 ? -6.52 -9.453 -3.244 1 97.25 65 GLU A N 1
ATOM 511 C CA . GLU A 1 65 ? -7.477 -8.352 -3.26 1 97.25 65 GLU A CA 1
ATOM 512 C C . GLU A 1 65 ? -7.07 -7.254 -2.279 1 97.25 65 GLU A C 1
ATOM 514 O O . GLU A 1 65 ? -7.137 -6.066 -2.604 1 97.25 65 GLU A O 1
ATOM 519 N N . TYR A 1 66 ? -6.641 -7.582 -1.146 1 97.19 66 TYR A N 1
ATOM 520 C CA . TYR A 1 66 ? -6.367 -6.602 -0.102 1 97.19 66 TYR A CA 1
ATOM 521 C C . TYR A 1 66 ? -4.875 -6.523 0.194 1 97.19 66 TYR A C 1
ATOM 523 O O . TYR A 1 66 ? -4.121 -7.445 -0.135 1 97.19 66 TYR A O 1
ATOM 531 N N . GLY A 1 67 ? -4.484 -5.414 0.723 1 96.38 67 GLY A N 1
ATOM 532 C CA . GLY A 1 67 ? -3.119 -5.281 1.207 1 96.38 67 GLY A CA 1
ATOM 533 C C . GLY A 1 67 ? -2.873 -6.02 2.508 1 96.38 67 GLY A C 1
ATOM 534 O O . GLY A 1 67 ? -3.809 -6.535 3.123 1 96.38 67 GLY A O 1
ATOM 535 N N . GLU A 1 68 ? -1.595 -6.086 2.83 1 88.12 68 GLU A N 1
ATOM 536 C CA . GLU A 1 68 ? -1.188 -6.77 4.055 1 88.12 68 GLU A CA 1
ATOM 537 C C . GLU A 1 68 ? -1.627 -5.996 5.293 1 88.12 68 GLU A C 1
ATOM 539 O O . GLU A 1 68 ? -1.662 -4.762 5.277 1 88.12 68 GLU A O 1
ATOM 544 N N . ARG A 1 69 ? -2.035 -6.879 6.352 1 77.69 69 ARG A N 1
ATOM 545 C CA . ARG A 1 69 ? -2.352 -6.348 7.672 1 77.69 69 ARG A CA 1
ATOM 546 C C . ARG A 1 69 ? -1.46 -6.969 8.742 1 77.69 69 ARG A C 1
ATOM 548 O O . ARG A 1 69 ? -1.309 -8.188 8.797 1 77.69 69 ARG A O 1
ATOM 555 N N . PHE A 1 70 ? -0.926 -6.164 9.641 1 71.31 70 PHE A N 1
ATOM 556 C CA . PHE A 1 70 ? -0.182 -6.621 10.812 1 71.31 70 PHE A CA 1
ATOM 557 C C . PHE A 1 70 ? 0.886 -7.633 10.414 1 71.31 70 PHE A C 1
ATOM 559 O O . PHE A 1 70 ? 1.008 -8.695 11.023 1 71.31 70 PHE A O 1
ATOM 566 N N . GLU A 1 71 ? 1.482 -7.359 9.344 1 70.69 71 GLU A N 1
ATOM 567 C CA . GLU A 1 71 ? 2.564 -8.219 8.875 1 70.69 71 GLU A CA 1
ATOM 568 C C . GLU A 1 71 ? 2.086 -9.656 8.695 1 70.69 71 GLU A C 1
ATOM 570 O O . GLU A 1 71 ? 2.771 -10.602 9.094 1 70.69 71 GLU A O 1
ATOM 575 N N . SER A 1 72 ? 0.885 -9.836 8.32 1 80.69 72 SER A N 1
ATOM 576 C CA . SER A 1 72 ? 0.333 -11.156 8.023 1 80.69 72 SER A CA 1
ATOM 577 C C . SER A 1 72 ? -0.246 -11.211 6.617 1 80.69 72 SER A C 1
ATOM 579 O O . SER A 1 72 ? -0.875 -10.258 6.156 1 80.69 72 SER A O 1
ATOM 581 N N . CYS A 1 73 ? 0.012 -12.359 6.012 1 90.19 73 CYS A N 1
ATOM 582 C CA . CYS A 1 73 ? -0.511 -12.555 4.664 1 90.19 73 CYS A CA 1
ATOM 583 C C . CYS A 1 73 ? -1.926 -13.117 4.703 1 90.19 73 CYS A C 1
ATOM 585 O O . CYS A 1 73 ? -2.596 -13.195 3.672 1 90.19 73 CYS A O 1
ATOM 587 N N . GLU A 1 74 ? -2.354 -13.414 5.883 1 84.88 74 GLU A N 1
ATOM 588 C CA . GLU A 1 74 ? -3.67 -14.031 6.027 1 84.88 74 GLU A CA 1
ATOM 589 C C . GLU A 1 74 ? -4.781 -13.039 5.707 1 84.88 74 GLU A C 1
ATOM 591 O O . GLU A 1 74 ? -5.879 -13.43 5.312 1 84.88 74 GLU A O 1
ATOM 596 N N . SER A 1 75 ? -4.535 -11.883 5.809 1 87.81 75 SER A N 1
ATOM 597 C CA . SER A 1 75 ? -5.559 -10.852 5.664 1 87.81 75 SER A CA 1
ATOM 598 C C . SER A 1 75 ? -5.645 -10.352 4.223 1 87.81 75 SER A C 1
ATOM 600 O O . SER A 1 75 ? -6.465 -9.492 3.908 1 87.81 75 SER A O 1
ATOM 602 N N . THR A 1 76 ? -4.902 -10.914 3.305 1 95.31 76 THR A N 1
ATOM 603 C CA . THR A 1 76 ? -4.801 -10.344 1.967 1 95.31 76 THR A CA 1
ATOM 604 C C . THR A 1 76 ? -5.996 -10.75 1.11 1 95.31 76 THR A C 1
ATOM 606 O O . THR A 1 76 ? -6.227 -10.188 0.041 1 95.31 76 THR A O 1
ATOM 609 N N . GLY A 1 77 ? -6.793 -11.742 1.584 1 95 77 GLY A N 1
ATOM 610 C CA . GLY A 1 77 ? -8.008 -12.125 0.884 1 95 77 GLY A CA 1
ATOM 611 C C . GLY A 1 77 ? -7.746 -12.977 -0.346 1 95 77 GLY A C 1
ATOM 612 O O . GLY A 1 77 ? -6.684 -13.586 -0.467 1 95 77 GLY A O 1
ATOM 613 N N . PRO A 1 78 ? -8.742 -13.102 -1.233 1 95.56 78 PRO A N 1
ATOM 614 C CA . PRO A 1 78 ? -8.625 -13.938 -2.428 1 95.56 78 PRO A CA 1
ATOM 615 C C . PRO A 1 78 ? -7.758 -13.305 -3.512 1 95.56 78 PRO A C 1
ATOM 617 O O . PRO A 1 78 ? -7.387 -12.133 -3.402 1 95.56 78 PRO A O 1
ATOM 620 N N . HIS A 1 79 ? -7.43 -14.117 -4.539 1 96.81 79 HIS A N 1
ATOM 621 C CA . HIS A 1 79 ? -6.82 -13.531 -5.727 1 96.81 79 HIS A CA 1
ATOM 622 C C . HIS A 1 79 ? -7.629 -12.336 -6.227 1 96.81 79 HIS A C 1
ATOM 624 O O . HIS A 1 79 ? -8.859 -12.352 -6.176 1 96.81 79 HIS A O 1
ATOM 630 N N . PHE A 1 80 ? -6.949 -11.359 -6.652 1 97.06 80 PHE A N 1
ATOM 631 C CA . PHE A 1 80 ? -7.629 -10.227 -7.258 1 97.06 80 PHE A CA 1
ATOM 632 C C . PHE A 1 80 ? -8.344 -10.648 -8.539 1 97.06 80 PHE A C 1
ATOM 634 O O . PHE A 1 80 ? -7.703 -11.039 -9.516 1 97.06 80 PHE A O 1
ATOM 641 N N . ASN A 1 81 ? -9.672 -10.523 -8.539 1 96.06 81 ASN A N 1
ATOM 642 C CA . ASN A 1 81 ? -10.516 -11.016 -9.625 1 96.06 81 ASN A CA 1
ATOM 643 C C . ASN A 1 81 ? -11.695 -10.086 -9.875 1 96.06 81 ASN A C 1
ATOM 645 O O . ASN A 1 81 ? -12.852 -10.484 -9.703 1 96.06 81 ASN A O 1
ATOM 649 N N . PRO A 1 82 ? -11.359 -8.859 -10.398 1 94.75 82 PRO A N 1
ATOM 650 C CA . PRO A 1 82 ? -12.43 -7.875 -10.562 1 94.75 82 PRO A CA 1
ATOM 651 C C . PRO A 1 82 ? -13.438 -8.258 -11.641 1 94.75 82 PRO A C 1
ATOM 653 O O . PRO A 1 82 ? -14.516 -7.668 -11.727 1 94.75 82 PRO A O 1
ATOM 656 N N . TYR A 1 83 ? -13.141 -9.234 -12.438 1 93.88 83 TYR A N 1
ATOM 657 C CA . TYR A 1 83 ? -14.016 -9.57 -13.562 1 93.88 83 TYR A CA 1
ATOM 658 C C . TYR A 1 83 ? -14.688 -10.922 -13.336 1 93.88 83 TYR A C 1
ATOM 660 O O . TYR A 1 83 ? -15.281 -11.484 -14.266 1 93.88 83 TYR A O 1
ATOM 668 N N . ASN A 1 84 ? -14.508 -11.43 -12.172 1 93.88 84 ASN A N 1
ATOM 669 C CA . ASN A 1 84 ? -15.164 -12.68 -11.789 1 93.88 84 ASN A CA 1
ATOM 670 C C . ASN A 1 84 ? -14.891 -13.789 -12.797 1 93.88 84 ASN A C 1
ATOM 672 O O . ASN A 1 84 ? -15.82 -14.43 -13.281 1 93.88 84 ASN A O 1
ATOM 676 N N . ARG A 1 85 ? -13.656 -14.07 -13.07 1 93.62 85 ARG A N 1
ATOM 677 C CA . ARG A 1 85 ? -13.227 -15.133 -13.984 1 93.62 85 ARG A CA 1
ATOM 678 C C . ARG A 1 85 ? -12.773 -16.359 -13.211 1 93.62 85 ARG A C 1
ATOM 680 O O . ARG A 1 85 ? -12.539 -16.297 -12.008 1 93.62 85 ARG A O 1
ATOM 687 N N . LYS A 1 86 ? -12.742 -17.406 -13.891 1 90.56 86 LYS A N 1
ATOM 688 C CA . LYS A 1 86 ? -12.219 -18.625 -13.289 1 90.56 86 LYS A CA 1
ATOM 689 C C . LYS A 1 86 ? -10.688 -18.625 -13.305 1 90.56 86 LYS A C 1
ATOM 691 O O . LYS A 1 86 ? -10.07 -18.094 -14.219 1 90.56 86 LYS A O 1
ATOM 696 N N . HIS A 1 87 ? -10.094 -19.266 -12.266 1 92.38 87 HIS A N 1
ATOM 697 C CA . HIS A 1 87 ? -8.656 -19.5 -12.305 1 92.38 87 HIS A CA 1
ATOM 698 C C . HIS A 1 87 ? -8.273 -20.375 -13.492 1 92.38 87 HIS A C 1
ATOM 700 O O . HIS A 1 87 ? -8.984 -21.328 -13.828 1 92.38 87 HIS A O 1
ATOM 706 N N . PRO A 1 88 ? -7.195 -20.062 -14.094 1 92.5 88 PRO A N 1
ATOM 707 C CA . PRO A 1 88 ? -6.137 -19.078 -13.852 1 92.5 88 PRO A CA 1
ATOM 708 C C . PRO A 1 88 ? -6.32 -17.797 -14.656 1 92.5 88 PRO A C 1
ATOM 710 O O . PRO A 1 88 ? -5.359 -17.281 -15.234 1 92.5 88 PRO A O 1
ATOM 713 N N . LEU A 1 89 ? -7.535 -17.297 -14.727 1 90.38 89 LEU A N 1
ATOM 714 C CA . LEU A 1 89 ? -7.777 -16.078 -15.5 1 90.38 89 LEU A CA 1
ATOM 715 C C . LEU A 1 89 ? -8.055 -14.898 -14.578 1 90.38 89 LEU A C 1
ATOM 717 O O . LEU A 1 89 ? -8.531 -13.852 -15.031 1 90.38 89 LEU A O 1
ATOM 721 N N . HIS A 1 90 ? -7.77 -15.055 -13.289 1 93.88 90 HIS A N 1
ATOM 722 C CA . HIS A 1 90 ? -7.824 -13.875 -12.445 1 93.88 90 HIS A CA 1
ATOM 723 C C . HIS A 1 90 ? -6.809 -12.828 -12.883 1 93.88 90 HIS A C 1
ATOM 725 O O . HIS A 1 90 ? -5.715 -13.172 -13.344 1 93.88 90 HIS A O 1
ATOM 731 N N . VAL A 1 91 ? -7.16 -11.594 -12.68 1 93.56 91 VAL A N 1
ATOM 732 C CA . VAL A 1 91 ? -6.191 -10.531 -12.914 1 93.56 91 VAL A CA 1
ATOM 733 C C . VAL A 1 91 ? -4.949 -10.758 -12.055 1 93.56 91 VAL A C 1
ATOM 735 O O . VAL A 1 91 ? -3.828 -10.477 -12.477 1 93.56 91 VAL A O 1
ATOM 738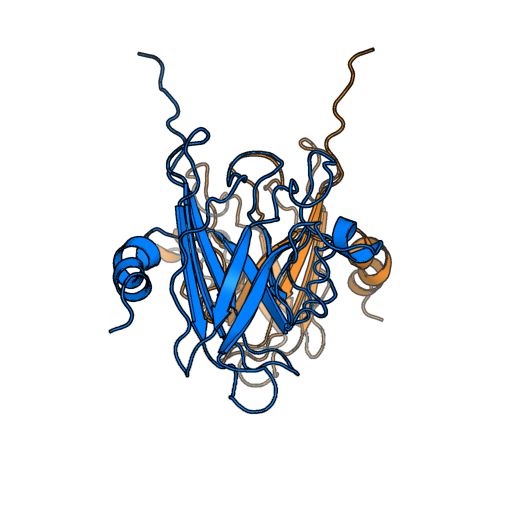 N N . GLY A 1 92 ? -5.105 -11.297 -10.844 1 95.06 92 GLY A N 1
ATOM 739 C CA . GLY A 1 92 ? -4.031 -11.453 -9.875 1 95.06 92 GLY A CA 1
ATOM 740 C C . GLY A 1 92 ? -3.213 -12.711 -10.094 1 95.06 92 GLY A C 1
ATOM 741 O O . GLY A 1 92 ? -2.262 -12.969 -9.352 1 95.06 92 GLY A O 1
ATOM 742 N N . ASP A 1 93 ? -3.592 -13.445 -11.078 1 91.12 93 ASP A N 1
ATOM 743 C CA . ASP A 1 93 ? -2.834 -14.656 -11.352 1 91.12 93 ASP A CA 1
ATOM 744 C C . ASP A 1 93 ? -1.56 -14.352 -12.133 1 91.12 93 ASP A C 1
ATOM 746 O O . ASP A 1 93 ? -1.6 -14.172 -13.352 1 91.12 93 ASP A O 1
ATOM 750 N N . LEU A 1 94 ? -0.43 -14.211 -11.477 1 86.19 94 LEU A N 1
ATOM 751 C CA . LEU A 1 94 ? 0.821 -13.859 -12.141 1 86.19 94 LEU A CA 1
ATOM 752 C C . LEU A 1 94 ? 1.53 -15.102 -12.664 1 86.19 94 LEU A C 1
ATOM 754 O O . LEU A 1 94 ? 1.106 -15.688 -13.664 1 86.19 94 LEU A O 1
ATOM 758 N N . SER A 1 95 ? 2.537 -15.586 -11.922 1 81.12 95 SER A N 1
ATOM 759 C CA . SER A 1 95 ? 3.32 -16.719 -12.414 1 81.12 95 SER A CA 1
ATOM 760 C C . SER A 1 95 ? 3.898 -17.531 -11.258 1 81.12 95 SER A C 1
ATOM 762 O O . SER A 1 95 ? 3.607 -17.266 -10.094 1 81.12 95 SER A O 1
ATOM 764 N N . ASN A 1 96 ? 4.539 -18.641 -11.672 1 85.06 96 ASN A N 1
ATOM 765 C CA . ASN A 1 96 ? 5.414 -19.375 -10.766 1 85.06 96 ASN A CA 1
ATOM 766 C C . ASN A 1 96 ? 6.855 -18.875 -10.852 1 85.06 96 ASN A C 1
ATOM 768 O O . ASN A 1 96 ? 7.328 -18.516 -11.922 1 85.06 96 ASN A O 1
ATOM 772 N N . VAL A 1 97 ? 7.441 -18.891 -9.664 1 79.75 97 VAL A N 1
ATOM 773 C CA . VAL A 1 97 ? 8.852 -18.516 -9.617 1 79.75 97 VAL A CA 1
ATOM 774 C C . VAL A 1 97 ? 9.672 -19.672 -9.039 1 79.75 97 VAL A C 1
ATOM 776 O O . VAL A 1 97 ? 9.242 -20.328 -8.094 1 79.75 97 VAL A O 1
ATOM 779 N N . TYR A 1 98 ? 10.734 -19.859 -9.711 1 78.19 98 TYR A N 1
ATOM 780 C CA . TYR A 1 98 ? 11.656 -20.875 -9.211 1 78.19 98 TYR A CA 1
ATOM 781 C C . TYR A 1 98 ? 12.641 -20.281 -8.211 1 78.19 98 TYR A C 1
ATOM 783 O O . TYR A 1 98 ? 13.352 -19.328 -8.531 1 78.19 98 TYR A O 1
ATOM 791 N N . LEU A 1 99 ? 12.523 -20.734 -7.02 1 73.88 99 LEU A N 1
ATOM 792 C CA . LEU A 1 99 ? 13.469 -20.266 -6.02 1 73.88 99 LEU A CA 1
ATOM 793 C C . LEU A 1 99 ? 14.664 -21.219 -5.91 1 73.88 99 LEU A C 1
ATOM 795 O O . LEU A 1 99 ? 14.516 -22.359 -5.461 1 73.88 99 LEU A O 1
ATOM 799 N N . LYS A 1 100 ? 15.703 -20.719 -6.559 1 68.12 100 LYS A N 1
ATOM 800 C CA . LYS A 1 100 ? 16.922 -21.516 -6.441 1 68.12 100 LYS A CA 1
ATOM 801 C C . LYS A 1 100 ? 17.609 -21.281 -5.102 1 68.12 100 LYS A C 1
ATOM 803 O O . LYS A 1 100 ? 17.062 -20.609 -4.223 1 68.12 100 LYS A O 1
ATOM 808 N N . SER A 1 101 ? 19 -21.125 -5.113 1 59.78 101 SER A N 1
ATOM 809 C CA . SER A 1 101 ? 19.797 -20.828 -3.93 1 59.78 101 SER A CA 1
ATOM 810 C C . SER A 1 101 ? 19.5 -19.438 -3.383 1 59.78 101 SER A C 1
ATOM 812 O O . SER A 1 101 ? 18.516 -18.812 -3.789 1 59.78 101 SER A O 1
ATOM 814 N N . ASN A 1 102 ? 20.266 -18.781 -2.6 1 56.47 102 ASN A N 1
ATOM 815 C CA . ASN A 1 102 ? 20.203 -17.562 -1.817 1 56.47 102 ASN A CA 1
ATOM 816 C C . ASN A 1 102 ? 19.5 -16.438 -2.59 1 56.47 102 ASN A C 1
ATOM 818 O O . ASN A 1 102 ? 19.047 -15.461 -1.995 1 56.47 102 ASN A O 1
ATOM 822 N N . THR A 1 103 ? 19.734 -16.422 -3.947 1 54.09 103 THR A N 1
ATOM 823 C CA . THR A 1 103 ? 19.219 -15.266 -4.684 1 54.09 103 THR A CA 1
ATOM 824 C C . THR A 1 103 ? 18.188 -15.703 -5.711 1 54.09 103 THR A C 1
ATOM 826 O O . THR A 1 103 ? 18.406 -16.641 -6.473 1 54.09 103 THR A O 1
ATOM 829 N N . THR A 1 104 ? 17 -15.562 -5.457 1 54.16 104 THR A N 1
ATOM 830 C CA . THR A 1 104 ? 15.977 -15.961 -6.422 1 54.16 104 THR A CA 1
ATOM 831 C C . THR A 1 104 ? 15.883 -14.945 -7.562 1 54.16 104 THR A C 1
ATOM 833 O O . THR A 1 104 ? 16.125 -13.758 -7.359 1 54.16 104 THR A O 1
ATOM 836 N N . ILE A 1 105 ? 15.617 -15.57 -8.695 1 54.09 105 ILE A N 1
ATOM 837 C CA . ILE A 1 105 ? 15.422 -15.328 -10.117 1 54.09 105 ILE A CA 1
ATOM 838 C C . ILE A 1 105 ? 14.344 -14.266 -10.32 1 54.09 105 ILE A C 1
ATOM 840 O O . ILE A 1 105 ? 13.328 -14.266 -9.625 1 54.09 105 ILE A O 1
ATOM 844 N N . LEU A 1 106 ? 14.578 -13.391 -11.086 1 55.75 106 LEU A N 1
ATOM 845 C CA . LEU A 1 106 ? 14.117 -12.227 -11.82 1 55.75 106 LEU A CA 1
ATOM 846 C C . LEU A 1 106 ? 13.078 -12.609 -12.867 1 55.75 106 LEU A C 1
ATOM 848 O O . LEU A 1 106 ? 13.297 -13.531 -13.656 1 55.75 106 LEU A O 1
ATOM 852 N N . PHE A 1 107 ? 11.734 -12.773 -12.672 1 57.34 107 PHE A N 1
ATOM 853 C CA . PHE A 1 107 ? 10.773 -13.055 -13.734 1 57.34 107 PHE A CA 1
ATOM 854 C C . PHE A 1 107 ? 9.969 -11.805 -14.078 1 57.34 107 PHE A C 1
ATOM 856 O O . PHE A 1 107 ? 9.781 -10.93 -13.227 1 57.34 107 PHE A O 1
ATOM 863 N N . TYR A 1 108 ? 9.852 -11.688 -15.438 1 62.44 108 TYR A N 1
ATOM 864 C CA . TYR A 1 108 ? 9.062 -10.656 -16.109 1 62.44 108 TYR A CA 1
ATOM 865 C C . TYR A 1 108 ? 7.641 -11.141 -16.375 1 62.44 108 TYR A C 1
ATOM 867 O O . TYR A 1 108 ? 7.293 -11.461 -17.516 1 62.44 108 TYR A O 1
ATOM 875 N N . PRO A 1 109 ? 6.883 -11.305 -15.305 1 60.59 109 PRO A N 1
ATOM 876 C CA . PRO A 1 109 ? 5.555 -11.812 -15.664 1 60.59 109 PRO A CA 1
ATOM 877 C C . PRO A 1 109 ? 4.695 -10.758 -16.359 1 60.59 109 PRO A C 1
ATOM 879 O O . PRO A 1 109 ? 4.883 -9.555 -16.141 1 60.59 109 PRO A O 1
ATOM 882 N N . ASN A 1 110 ? 4.055 -11.219 -17.391 1 72.56 110 ASN A N 1
ATOM 883 C CA . ASN A 1 110 ? 2.939 -10.422 -17.891 1 72.56 110 ASN A CA 1
ATOM 884 C C . ASN A 1 110 ? 1.896 -10.18 -16.812 1 72.56 110 ASN A C 1
ATOM 886 O O . ASN A 1 110 ? 1.41 -11.117 -16.188 1 72.56 110 ASN A O 1
ATOM 890 N N . VAL A 1 111 ? 1.772 -8.992 -16.453 1 83.75 111 VAL A N 1
ATOM 891 C CA . VAL A 1 111 ? 0.759 -8.648 -15.469 1 83.75 111 VAL A CA 1
ATOM 892 C C . VAL A 1 111 ? -0.51 -8.172 -16.172 1 83.75 111 VAL A C 1
ATOM 894 O O . VAL A 1 111 ? -0.472 -7.215 -16.953 1 83.75 111 VAL A O 1
ATOM 897 N N . LYS A 1 112 ? -1.725 -8.867 -16.109 1 85.88 112 LYS A N 1
ATOM 898 C CA . LYS A 1 112 ? -2.998 -8.547 -16.75 1 85.88 112 LYS A CA 1
ATOM 899 C C . LYS A 1 112 ? -3.664 -7.348 -16.078 1 85.88 112 LYS A C 1
ATOM 901 O O . LYS A 1 112 ? -4.555 -6.723 -16.672 1 85.88 112 LYS A O 1
ATOM 906 N N . GLY A 1 113 ? -3.029 -6.648 -15.227 1 93 113 GLY A N 1
ATOM 907 C CA . GLY A 1 113 ? -3.639 -5.602 -14.414 1 93 113 GLY A CA 1
ATOM 908 C C . GLY A 1 113 ? -3.289 -4.203 -14.891 1 93 113 GLY A C 1
ATOM 909 O O . GLY A 1 113 ? -2.818 -4.023 -16.016 1 93 113 GLY A O 1
ATOM 910 N N . THR A 1 114 ? -3.777 -3.234 -14.117 1 95.5 114 THR A N 1
ATOM 911 C CA . THR A 1 114 ? -3.504 -1.826 -14.383 1 95.5 114 THR A CA 1
ATOM 912 C C . THR A 1 114 ? -3.225 -1.071 -13.094 1 95.5 114 THR A C 1
ATOM 914 O O . THR A 1 114 ? -3.662 -1.489 -12.016 1 95.5 114 THR A O 1
ATOM 917 N N . PHE A 1 115 ? -2.488 -0.039 -13.25 1 96.31 115 PHE A N 1
ATOM 918 C CA . PHE A 1 115 ? -2.287 0.872 -12.133 1 96.31 115 PHE A CA 1
ATOM 919 C C . PHE A 1 115 ? -3.16 2.113 -12.281 1 96.31 115 PHE A C 1
ATOM 921 O O . PHE A 1 115 ? -2.996 3.084 -11.539 1 96.31 115 PHE A O 1
ATOM 928 N N . PHE A 1 116 ? -4.074 2.051 -13.188 1 93.5 116 PHE A N 1
ATOM 929 C CA . PHE A 1 116 ? -5 3.15 -13.43 1 93.5 116 PHE A CA 1
ATOM 930 C C . PHE A 1 116 ? -6.426 2.748 -13.078 1 93.5 116 PHE A C 1
ATOM 932 O O . PHE A 1 116 ? -6.77 1.565 -13.117 1 93.5 116 PHE A O 1
ATOM 939 N N . GLY A 1 117 ? -7.219 3.74 -12.625 1 88.88 117 GLY A N 1
ATOM 940 C CA . GLY A 1 117 ? -8.656 3.555 -12.531 1 88.88 117 GLY A CA 1
ATOM 941 C C . GLY A 1 117 ? -9.07 2.76 -11.305 1 88.88 117 GLY A C 1
ATOM 942 O O . GLY A 1 117 ? -8.312 2.645 -10.344 1 88.88 117 GLY A O 1
ATOM 943 N N . SER A 1 118 ? -10.242 2.23 -11.32 1 87.75 118 SER A N 1
ATOM 944 C CA . SER A 1 118 ? -10.898 1.642 -10.148 1 87.75 118 SER A CA 1
ATOM 945 C C . SER A 1 118 ? -10.32 0.265 -9.836 1 87.75 118 SER A C 1
ATOM 947 O O . SER A 1 118 ? -10.438 -0.216 -8.703 1 87.75 118 SER A O 1
ATOM 949 N N . ASN A 1 119 ? -9.805 -0.347 -10.781 1 92.81 119 ASN A N 1
ATOM 950 C CA . ASN A 1 119 ? -9.234 -1.671 -10.562 1 92.81 119 ASN A CA 1
ATOM 951 C C . ASN A 1 119 ? -7.711 -1.61 -10.445 1 92.81 119 ASN A C 1
ATOM 953 O O . ASN A 1 119 ? -7.02 -2.57 -10.789 1 92.81 119 ASN A O 1
ATOM 957 N N . SER A 1 120 ? -7.277 -0.467 -10.031 1 96.69 120 SER A N 1
ATOM 958 C CA . SER A 1 120 ? -5.84 -0.262 -9.875 1 96.69 120 SER A CA 1
ATOM 959 C C . SER A 1 120 ? -5.238 -1.298 -8.93 1 96.69 120 SER A C 1
ATOM 961 O O . SER A 1 120 ? -5.848 -1.659 -7.922 1 96.69 120 SER A O 1
ATOM 963 N N . LEU A 1 121 ? -3.994 -1.646 -9.172 1 97.38 121 LEU A N 1
ATOM 964 C CA . LEU A 1 121 ? -3.281 -2.619 -8.352 1 97.38 121 LEU A CA 1
ATOM 965 C C . LEU A 1 121 ? -2.713 -1.96 -7.098 1 97.38 121 LEU A C 1
ATOM 967 O O . LEU A 1 121 ? -2.291 -2.648 -6.164 1 97.38 121 LEU A O 1
ATOM 971 N N . TYR A 1 122 ? -2.664 -0.633 -7.043 1 98.19 122 TYR A N 1
ATOM 972 C CA . TYR A 1 122 ? -2.152 0.043 -5.855 1 98.19 122 TYR A CA 1
ATOM 973 C C . TYR A 1 122 ? -2.926 -0.376 -4.613 1 98.19 122 TYR A C 1
ATOM 975 O O . TYR A 1 122 ? -4.152 -0.489 -4.645 1 98.19 122 TYR A O 1
ATOM 983 N N . GLY A 1 123 ? -2.148 -0.6 -3.523 1 97.75 123 GLY A N 1
ATOM 984 C CA . GLY A 1 123 ? -2.748 -0.919 -2.236 1 97.75 123 GLY A CA 1
ATOM 985 C C . GLY A 1 123 ? -3.076 -2.391 -2.08 1 97.75 123 GLY A C 1
ATOM 986 O O . GLY A 1 123 ? -3.355 -2.855 -0.973 1 97.75 123 GLY A O 1
ATOM 987 N N . ARG A 1 124 ? -3.078 -3.092 -3.127 1 97.69 124 ARG A N 1
ATOM 988 C CA . ARG A 1 124 ? -3.248 -4.539 -3.062 1 97.69 124 ARG A CA 1
ATOM 989 C C . ARG A 1 124 ? -1.932 -5.23 -2.721 1 97.69 124 ARG A C 1
ATOM 991 O O . ARG A 1 124 ? -0.95 -4.57 -2.373 1 97.69 124 ARG A O 1
ATOM 998 N N . SER A 1 125 ? -1.942 -6.613 -2.77 1 96.62 125 SER A N 1
ATOM 999 C CA . SER A 1 125 ? -0.725 -7.258 -2.289 1 96.62 125 SER A CA 1
ATOM 1000 C C . SER A 1 125 ? -0.22 -8.297 -3.281 1 96.62 125 SER A C 1
ATOM 1002 O O . SER A 1 125 ? -1.009 -8.898 -4.016 1 96.62 125 SER A O 1
ATOM 1004 N N . VAL A 1 126 ? 1.045 -8.453 -3.291 1 94.06 126 VAL A N 1
ATOM 1005 C CA . VAL A 1 126 ? 1.68 -9.617 -3.904 1 94.06 126 VAL A CA 1
ATOM 1006 C C . VAL A 1 126 ? 1.945 -10.68 -2.844 1 94.06 126 VAL A C 1
ATOM 1008 O O . VAL A 1 126 ? 2.469 -10.383 -1.769 1 94.06 126 VAL A O 1
ATOM 1011 N N . VAL A 1 127 ? 1.607 -11.883 -3.211 1 92.44 127 VAL A N 1
ATOM 1012 C CA . VAL A 1 127 ? 1.755 -13 -2.277 1 92.44 127 VAL A CA 1
ATOM 1013 C C . VAL A 1 127 ? 2.607 -14.094 -2.91 1 92.44 127 VAL A C 1
ATOM 1015 O O . VAL A 1 127 ? 2.383 -14.477 -4.059 1 92.44 127 VAL A O 1
ATOM 1018 N N . VAL A 1 128 ? 3.555 -14.531 -2.146 1 88.75 128 VAL A N 1
ATOM 1019 C CA . VAL A 1 128 ? 4.336 -15.711 -2.508 1 88.75 128 VAL A CA 1
ATOM 1020 C C . VAL A 1 128 ? 3.824 -16.922 -1.74 1 88.75 128 VAL A C 1
ATOM 1022 O O . VAL A 1 128 ? 3.76 -16.906 -0.509 1 88.75 128 VAL A O 1
ATOM 1025 N N . SER A 1 129 ? 3.523 -17.953 -2.523 1 89.62 129 SER A N 1
ATOM 1026 C CA . SER A 1 129 ? 2.92 -19.125 -1.902 1 89.62 129 SER A CA 1
ATOM 1027 C C . SER A 1 129 ? 3.922 -20.266 -1.789 1 89.62 129 SER A C 1
ATOM 1029 O O . SER A 1 129 ? 4.957 -20.25 -2.455 1 89.62 129 SER A O 1
ATOM 1031 N N . GLU A 1 130 ? 3.514 -21.156 -0.934 1 87.94 130 GLU A N 1
ATOM 1032 C CA . GLU A 1 130 ? 4.359 -22.297 -0.58 1 87.94 130 GLU A CA 1
ATOM 1033 C C . GLU A 1 130 ? 4.574 -23.219 -1.775 1 87.94 130 GLU A C 1
ATOM 1035 O O . GLU A 1 130 ? 5.668 -23.766 -1.96 1 87.94 130 GLU A O 1
ATOM 1040 N N . ASN A 1 131 ? 3.551 -23.406 -2.592 1 90.25 131 ASN A N 1
ATOM 1041 C CA . ASN A 1 131 ? 3.611 -24.359 -3.686 1 90.25 131 ASN A CA 1
ATOM 1042 C C . ASN A 1 131 ? 3.477 -23.688 -5.043 1 90.25 131 ASN A C 1
ATOM 1044 O O . ASN A 1 131 ? 3.047 -22.531 -5.121 1 90.25 131 ASN A O 1
ATOM 1048 N N . GLU A 1 132 ? 3.873 -24.422 -6.043 1 91.19 132 GLU A N 1
ATOM 1049 C CA . GLU A 1 132 ? 3.637 -24.016 -7.426 1 91.19 132 GLU A CA 1
ATOM 1050 C C . GLU A 1 132 ? 2.145 -23.953 -7.734 1 91.19 132 GLU A C 1
ATOM 1052 O O . GLU A 1 132 ? 1.37 -24.797 -7.262 1 91.19 132 GLU A O 1
ATOM 1057 N N . ASP A 1 133 ? 1.767 -22.922 -8.484 1 93.75 133 ASP A N 1
ATOM 1058 C CA . ASP A 1 133 ? 0.411 -22.859 -9.023 1 93.75 133 ASP A CA 1
ATOM 1059 C C . ASP A 1 133 ? 0.211 -23.906 -10.117 1 93.75 133 ASP A C 1
ATOM 1061 O O . ASP A 1 133 ? 0.963 -23.953 -11.094 1 93.75 133 ASP A O 1
ATOM 1065 N N . ASP A 1 134 ? -0.825 -24.688 -10.062 1 95 134 ASP A N 1
ATOM 1066 C CA . ASP A 1 134 ? -1.038 -25.75 -11.047 1 95 134 ASP A CA 1
ATOM 1067 C C . ASP A 1 134 ? -1.861 -25.25 -12.227 1 95 134 ASP A C 1
ATOM 1069 O O . ASP A 1 134 ? -2.254 -26.031 -13.094 1 95 134 ASP A O 1
ATOM 1073 N N . LYS A 1 135 ? -2.221 -24 -12.25 1 92.62 135 LYS A N 1
ATOM 1074 C CA . LYS A 1 135 ? -2.898 -23.297 -13.336 1 92.62 135 LYS A CA 1
ATOM 1075 C C . LYS A 1 135 ? -4.273 -23.906 -13.609 1 92.62 135 LYS A C 1
ATOM 1077 O O . LYS A 1 135 ? -4.723 -23.938 -14.758 1 92.62 135 LYS A O 1
ATOM 1082 N N . GLY A 1 136 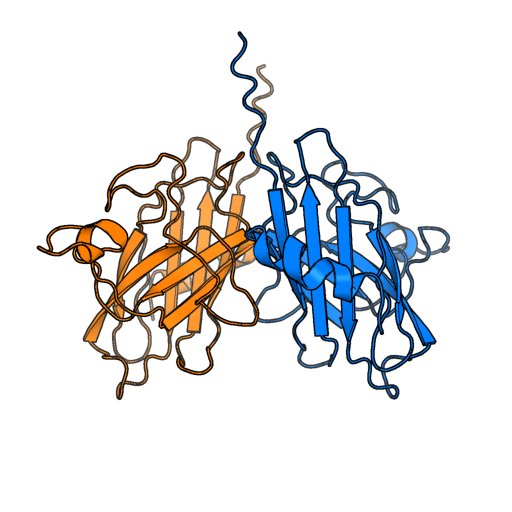? -4.809 -24.391 -12.602 1 90.81 136 GLY A N 1
ATOM 1083 C CA . GLY A 1 136 ? -6.145 -24.938 -12.75 1 90.81 136 GLY A CA 1
ATOM 1084 C C . GLY A 1 136 ? -6.148 -26.344 -13.312 1 90.81 136 GLY A C 1
ATOM 1085 O O . GLY A 1 136 ? -7.207 -26.875 -13.656 1 90.81 136 GLY A O 1
ATOM 1086 N N . ASN A 1 137 ? -5.078 -26.984 -13.398 1 91.69 137 ASN A N 1
ATOM 1087 C CA . ASN A 1 137 ? -4.98 -28.297 -14.016 1 91.69 137 ASN A CA 1
ATOM 1088 C C . ASN A 1 137 ? -5.176 -29.422 -12.992 1 91.69 137 ASN A C 1
ATOM 1090 O O . ASN A 1 137 ? -5.133 -30.594 -13.336 1 91.69 137 ASN A O 1
ATOM 1094 N N . GLY A 1 138 ? -5.332 -28.984 -11.812 1 90.75 138 GLY A N 1
ATOM 1095 C CA . GLY A 1 138 ? -5.559 -29.984 -10.781 1 90.75 138 GLY A CA 1
ATOM 1096 C C . GLY A 1 138 ? -6.984 -30.5 -10.75 1 90.75 138 GLY A C 1
ATOM 1097 O O . GLY A 1 138 ? -7.832 -30.047 -11.523 1 90.75 138 GLY A O 1
ATOM 1098 N N . SER A 1 139 ? -7.324 -31.5 -9.906 1 90.5 139 SER A N 1
ATOM 1099 C CA . SER A 1 139 ? -8.609 -32.188 -9.922 1 90.5 139 SER A CA 1
ATOM 1100 C C . SER A 1 139 ? -9.453 -31.812 -8.711 1 90.5 139 SER A C 1
ATOM 1102 O O . SER A 1 139 ? -10.531 -32.375 -8.492 1 90.5 139 SER A O 1
ATOM 1104 N N . ASN A 1 140 ? -9.008 -30.875 -7.957 1 92.38 140 ASN A N 1
ATOM 1105 C CA . ASN A 1 140 ? -9.758 -30.516 -6.758 1 92.38 140 ASN A CA 1
ATOM 1106 C C . ASN A 1 140 ? -10.211 -29.047 -6.805 1 92.38 140 ASN A C 1
ATOM 1108 O O . ASN A 1 140 ? -9.828 -28.312 -7.707 1 92.38 140 ASN A O 1
ATOM 1112 N N . LYS A 1 141 ? -11.047 -28.719 -5.832 1 91.75 141 LYS A N 1
ATOM 1113 C CA . LYS A 1 141 ? -11.656 -27.391 -5.777 1 91.75 141 LYS A CA 1
ATOM 1114 C C . LYS A 1 141 ? -10.594 -26.312 -5.586 1 91.75 141 LYS A C 1
ATOM 1116 O O . LYS A 1 141 ? -10.719 -25.203 -6.133 1 91.75 141 LYS A O 1
ATOM 1121 N N . LEU A 1 142 ? -9.594 -26.547 -4.867 1 92.94 142 LEU A N 1
ATOM 1122 C CA . LEU A 1 142 ? -8.555 -25.562 -4.59 1 92.94 142 LEU A CA 1
ATOM 1123 C C . LEU A 1 142 ? -7.805 -25.188 -5.867 1 92.94 142 LEU A C 1
ATOM 1125 O O . LEU A 1 142 ? -7.34 -24.062 -6.008 1 92.94 142 LEU A O 1
ATOM 1129 N N . SER A 1 143 ? -7.699 -26.141 -6.75 1 94.06 143 SER A N 1
ATOM 1130 C CA . SER A 1 143 ? -7.07 -25.859 -8.039 1 94.06 143 SER A CA 1
ATOM 1131 C C . SER A 1 143 ? -7.793 -24.734 -8.766 1 94.06 143 SER A C 1
ATOM 1133 O O . SER A 1 143 ? -7.152 -23.859 -9.367 1 94.06 143 SER A O 1
ATOM 1135 N N . GLU A 1 144 ? -9.062 -24.656 -8.617 1 90.81 144 GLU A N 1
ATOM 1136 C CA . GLU A 1 144 ? -9.875 -23.672 -9.312 1 90.81 144 GLU A CA 1
ATOM 1137 C C . GLU A 1 144 ? -9.891 -22.344 -8.562 1 90.81 144 GLU A C 1
ATOM 1139 O O . GLU A 1 144 ? -10.273 -21.312 -9.117 1 90.81 144 GLU A O 1
ATOM 1144 N N . LEU A 1 145 ? -9.523 -22.422 -7.359 1 90.75 145 LEU A N 1
ATOM 1145 C CA . LEU A 1 145 ? -9.578 -21.219 -6.535 1 90.75 145 LEU A CA 1
ATOM 1146 C C . LEU A 1 145 ? -8.227 -20.5 -6.531 1 90.75 145 LEU A C 1
ATOM 1148 O O . LEU A 1 145 ? -8.156 -19.312 -6.832 1 90.75 145 LEU A O 1
ATOM 1152 N N . ASP A 1 146 ? -7.18 -21.328 -6.246 1 93.31 146 ASP A N 1
ATOM 1153 C CA . ASP A 1 146 ? -5.895 -20.656 -6.082 1 93.31 146 ASP A CA 1
ATOM 1154 C C . ASP A 1 146 ? -4.77 -21.453 -6.738 1 93.31 146 ASP A C 1
ATOM 1156 O O . ASP A 1 146 ? -3.592 -21.156 -6.523 1 93.31 146 ASP A O 1
ATOM 1160 N N . GLY A 1 147 ? -5.16 -22.5 -7.531 1 95.75 147 GLY A N 1
ATOM 1161 C CA . GLY A 1 147 ? -4.168 -23.297 -8.242 1 95.75 147 GLY A CA 1
ATOM 1162 C C . GLY A 1 147 ? -3.412 -24.25 -7.336 1 95.75 147 GLY A C 1
ATOM 1163 O O . GLY A 1 147 ? -2.273 -24.625 -7.629 1 95.75 147 GLY A O 1
ATOM 1164 N N . ASN A 1 148 ? -4.012 -24.531 -6.152 1 95.75 148 ASN A N 1
ATOM 1165 C CA . ASN A 1 148 ? -3.365 -25.406 -5.184 1 95.75 148 ASN A CA 1
ATOM 1166 C C . ASN A 1 148 ? -2.02 -24.859 -4.73 1 95.75 148 ASN A C 1
ATOM 1168 O O . ASN A 1 148 ? -1.061 -25.609 -4.551 1 95.75 148 ASN A O 1
ATOM 1172 N N . SER A 1 149 ? -1.945 -23.578 -4.555 1 94 149 SER A N 1
ATOM 1173 C CA . SER A 1 149 ? -0.66 -22.953 -4.297 1 94 149 SER A CA 1
ATOM 1174 C C . SER A 1 149 ? -0.281 -23.047 -2.82 1 94 149 SER A C 1
ATOM 1176 O O . SER A 1 149 ? 0.849 -22.734 -2.441 1 94 149 SER A O 1
ATOM 1178 N N . GLY A 1 150 ? -1.21 -23.484 -1.929 1 92 150 GLY A N 1
ATOM 1179 C CA . GLY A 1 150 ? -0.895 -23.703 -0.527 1 92 150 GLY A CA 1
ATOM 1180 C C . GLY A 1 150 ? -0.842 -22.422 0.282 1 92 150 GLY A C 1
ATOM 1181 O O . GLY A 1 150 ? -1.468 -21.422 -0.084 1 92 150 GLY A O 1
ATOM 1182 N N . ARG A 1 151 ? -0.149 -22.453 1.367 1 89.56 151 ARG A N 1
ATOM 1183 C CA . ARG A 1 151 ? -0.097 -21.344 2.314 1 89.56 151 ARG A CA 1
ATOM 1184 C C . ARG A 1 151 ? 0.711 -20.188 1.751 1 89.56 151 ARG A C 1
ATOM 1186 O O . ARG A 1 151 ? 1.672 -20.391 1.007 1 89.56 151 ARG A O 1
ATOM 1193 N N . SER A 1 152 ? 0.323 -19 2.199 1 90.81 152 SER A N 1
ATOM 1194 C CA . SER A 1 152 ? 1.119 -17.828 1.879 1 90.81 152 SER A CA 1
ATOM 1195 C C . SER A 1 152 ? 2.389 -17.766 2.723 1 90.81 152 SER A C 1
ATOM 1197 O O . SER A 1 152 ? 2.324 -17.797 3.953 1 90.81 152 SER A O 1
ATOM 1199 N N . LEU A 1 153 ? 3.502 -17.641 2.1 1 86.19 153 LEU A N 1
ATOM 1200 C CA . LEU A 1 153 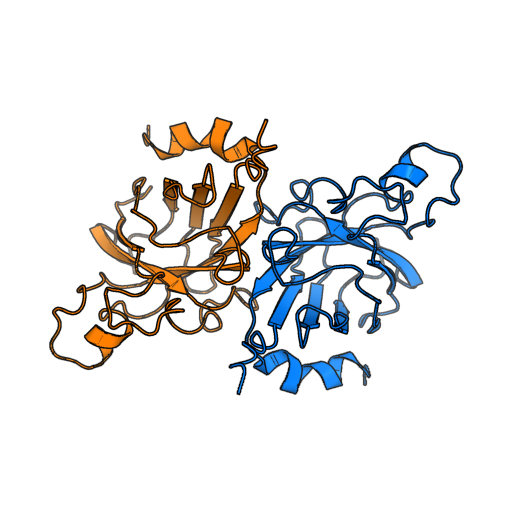? 4.773 -17.594 2.811 1 86.19 153 LEU A CA 1
ATOM 1201 C C . LEU A 1 153 ? 5.141 -16.156 3.178 1 86.19 153 LEU A C 1
ATOM 1203 O O . LEU A 1 153 ? 5.621 -15.898 4.285 1 86.19 153 LEU A O 1
ATOM 1207 N N . SER A 1 154 ? 5 -15.32 2.244 1 88.81 154 SER A N 1
ATOM 1208 C CA . SER A 1 154 ? 5.301 -13.906 2.428 1 88.81 154 SER A CA 1
ATOM 1209 C C . SER A 1 154 ? 4.453 -13.039 1.505 1 88.81 154 SER A C 1
ATOM 1211 O O . SER A 1 154 ? 3.838 -13.539 0.562 1 88.81 154 SER A O 1
ATOM 1213 N N . CYS A 1 155 ? 4.398 -11.812 1.803 1 91.88 155 CYS A N 1
ATOM 1214 C CA . CYS A 1 155 ? 3.598 -10.883 1.01 1 91.88 155 CYS A CA 1
ATOM 1215 C C . CYS A 1 155 ? 4.074 -9.453 1.195 1 91.88 155 CYS A C 1
ATOM 1217 O O . CYS A 1 155 ? 4.918 -9.18 2.055 1 91.88 155 CYS A O 1
ATOM 1219 N N . CYS A 1 156 ? 3.633 -8.609 0.396 1 92.75 156 CYS A N 1
ATOM 1220 C CA . CYS A 1 156 ? 3.893 -7.176 0.48 1 92.75 156 CYS A CA 1
ATOM 1221 C C . CYS A 1 156 ? 2.764 -6.375 -0.159 1 92.75 156 CYS A C 1
ATOM 1223 O O . CYS A 1 156 ? 2.09 -6.863 -1.068 1 92.75 156 CYS A O 1
ATOM 1225 N N . THR A 1 157 ? 2.537 -5.168 0.361 1 95.62 157 THR A N 1
ATOM 1226 C CA . THR A 1 157 ? 1.561 -4.254 -0.226 1 95.62 157 THR A CA 1
ATOM 1227 C C . THR A 1 157 ? 2.184 -3.459 -1.368 1 95.62 157 THR A C 1
ATOM 1229 O O . THR A 1 157 ? 3.305 -2.963 -1.247 1 95.62 157 THR A O 1
ATOM 1232 N N . ILE A 1 158 ? 1.429 -3.363 -2.5 1 96.62 158 ILE A N 1
ATOM 1233 C CA . ILE A 1 158 ? 1.896 -2.619 -3.664 1 96.62 158 ILE A CA 1
ATOM 1234 C C . ILE A 1 158 ? 1.744 -1.12 -3.414 1 96.62 158 ILE A C 1
ATOM 1236 O O . ILE A 1 158 ? 0.629 -0.624 -3.238 1 96.62 158 ILE A O 1
ATOM 1240 N N . ALA A 1 159 ? 2.834 -0.435 -3.475 1 97.31 159 ALA A N 1
ATOM 1241 C CA . ALA A 1 159 ? 2.877 0.981 -3.119 1 97.31 159 ALA A CA 1
ATOM 1242 C C . ALA A 1 159 ? 3.273 1.836 -4.32 1 97.31 159 ALA A C 1
ATOM 1244 O O . ALA A 1 159 ? 4.004 1.378 -5.203 1 97.31 159 ALA A O 1
ATOM 1245 N N . VAL A 1 160 ? 2.746 3.09 -4.273 1 97.75 160 VAL A N 1
ATOM 1246 C CA . VAL A 1 160 ? 3.193 4.059 -5.266 1 97.75 160 VAL A CA 1
ATOM 1247 C C . VAL A 1 160 ? 4.688 4.328 -5.09 1 97.75 160 VAL A C 1
ATOM 1249 O O . VAL A 1 160 ? 5.168 4.469 -3.963 1 97.75 160 VAL A O 1
ATOM 1252 N N . ALA A 1 161 ? 5.402 4.43 -6.207 1 96.38 161 ALA A N 1
ATOM 1253 C CA . ALA A 1 161 ? 6.836 4.703 -6.16 1 96.38 161 ALA A CA 1
ATOM 1254 C C . ALA A 1 161 ? 7.219 5.812 -7.133 1 96.38 161 ALA A C 1
ATOM 1256 O O . ALA A 1 161 ? 6.477 6.105 -8.07 1 96.38 161 ALA A O 1
ATOM 1257 N N . ASP A 1 162 ? 8.375 6.406 -6.781 1 93.62 162 ASP A N 1
ATOM 1258 C CA . ASP A 1 162 ? 8.984 7.23 -7.816 1 93.62 162 ASP A CA 1
ATOM 1259 C C . ASP A 1 162 ? 9.75 6.367 -8.82 1 93.62 162 ASP A C 1
ATOM 1261 O O . ASP A 1 162 ? 9.672 5.141 -8.781 1 93.62 162 ASP A O 1
ATOM 1265 N N . ASN A 1 163 ? 10.398 7.043 -9.758 1 93 163 ASN A N 1
ATOM 1266 C CA . ASN A 1 163 ? 11.055 6.273 -10.812 1 93 163 ASN A CA 1
ATOM 1267 C C . ASN A 1 163 ? 12.453 5.832 -10.391 1 93 163 ASN A C 1
ATOM 1269 O O . ASN A 1 163 ? 13.148 5.156 -11.148 1 93 163 ASN A O 1
ATOM 1273 N N . PHE A 1 164 ? 12.898 6.133 -9.242 1 90.12 164 PHE A N 1
ATOM 1274 C CA . PHE A 1 164 ? 14.281 5.938 -8.812 1 90.12 164 PHE A CA 1
ATOM 1275 C C . PHE A 1 164 ? 14.656 4.461 -8.844 1 90.12 164 PHE A C 1
ATOM 1277 O O . PHE A 1 164 ? 15.648 4.082 -9.469 1 90.12 164 PHE A O 1
ATOM 1284 N N . LEU A 1 165 ? 13.914 3.619 -8.203 1 87.81 165 LEU A N 1
ATOM 1285 C CA . LEU A 1 165 ? 14.258 2.201 -8.125 1 87.81 165 LEU A CA 1
ATOM 1286 C C . LEU A 1 165 ? 14.203 1.554 -9.508 1 87.81 165 LEU A C 1
ATOM 1288 O O . LEU A 1 165 ? 15.008 0.677 -9.82 1 87.81 165 LEU A O 1
ATOM 1292 N N . TRP A 1 166 ? 13.227 1.951 -10.234 1 89.19 166 TRP A N 1
ATOM 1293 C CA . TRP A 1 166 ? 13.109 1.386 -11.57 1 89.19 166 TRP A CA 1
ATOM 1294 C C . TRP A 1 166 ? 14.328 1.732 -12.414 1 89.19 166 TRP A C 1
ATOM 1296 O O . TRP A 1 166 ? 14.812 0.903 -13.188 1 89.19 166 TRP A O 1
ATOM 1306 N N . LEU A 1 167 ? 14.805 2.906 -12.258 1 88.06 167 LEU A N 1
ATOM 1307 C CA . LEU A 1 167 ? 15.922 3.369 -13.078 1 88.06 167 LEU A CA 1
ATOM 1308 C C . LEU A 1 167 ? 17.25 2.84 -12.547 1 88.06 167 LEU A C 1
ATOM 1310 O O . LEU A 1 167 ? 18.172 2.59 -13.312 1 88.06 167 LEU A O 1
ATOM 1314 N N . ASN A 1 168 ? 17.375 2.566 -11.305 1 86.31 168 ASN A N 1
ATOM 1315 C CA . ASN A 1 168 ? 18.688 2.311 -10.711 1 86.31 168 ASN A CA 1
ATOM 1316 C C . ASN A 1 168 ? 18.812 0.865 -10.242 1 86.31 168 ASN A C 1
ATOM 1318 O O . ASN A 1 168 ? 19.938 0.371 -10.047 1 86.31 168 ASN A O 1
ATOM 1322 N N . VAL A 1 169 ? 17.766 0.147 -10.023 1 79.19 169 VAL A N 1
ATOM 1323 C CA . VAL A 1 169 ? 17.859 -1.178 -9.414 1 79.19 169 VAL A CA 1
ATOM 1324 C C . VAL A 1 169 ? 17.375 -2.232 -10.414 1 79.19 169 VAL A C 1
ATOM 1326 O O . VAL A 1 169 ? 17.75 -3.406 -10.305 1 79.19 169 VAL A O 1
ATOM 1329 N N . VAL A 1 170 ? 16.656 -1.851 -11.336 1 68.44 170 VAL A N 1
ATOM 1330 C CA . VAL A 1 170 ? 15.992 -2.787 -12.234 1 68.44 170 VAL A CA 1
ATOM 1331 C C . VAL A 1 170 ? 17.031 -3.625 -12.977 1 68.44 170 VAL A C 1
ATOM 1333 O O . VAL A 1 170 ? 16.828 -4.82 -13.195 1 68.44 170 VAL A O 1
ATOM 1336 N N . GLU A 1 171 ? 18.047 -2.943 -13.328 1 65.75 171 GLU A N 1
ATOM 1337 C CA . GLU A 1 171 ? 19.062 -3.682 -14.07 1 65.75 171 GLU A CA 1
ATOM 1338 C C . GLU A 1 171 ? 19.703 -4.758 -13.203 1 65.75 171 GLU A C 1
ATOM 1340 O O . GLU A 1 171 ? 20.062 -5.832 -13.695 1 65.75 171 GLU A O 1
ATOM 1345 N N . LYS A 1 172 ? 19.828 -4.512 -11.969 1 64.25 172 LYS A N 1
ATOM 1346 C CA . LYS A 1 172 ? 20.438 -5.477 -11.055 1 64.25 172 LYS A CA 1
ATOM 1347 C C . LYS A 1 172 ? 19.5 -6.641 -10.773 1 64.25 172 LYS A C 1
ATOM 1349 O O . LYS A 1 172 ? 19.938 -7.727 -10.391 1 64.25 172 LYS A O 1
ATOM 1354 N N . LEU A 1 173 ? 18.219 -6.332 -10.992 1 61.41 173 LEU A N 1
ATOM 1355 C CA . LEU A 1 173 ? 17.203 -7.367 -10.781 1 61.41 173 LEU A CA 1
ATOM 1356 C C . LEU A 1 173 ? 17.109 -8.281 -12 1 61.41 173 LEU A C 1
ATOM 1358 O O . LEU A 1 173 ? 16.672 -9.43 -11.883 1 61.41 173 LEU A O 1
ATOM 1362 N N . ARG A 1 174 ? 17.438 -7.777 -13.188 1 57.53 174 ARG A N 1
ATOM 1363 C CA . ARG A 1 174 ? 17.359 -8.555 -14.422 1 57.53 174 ARG A CA 1
ATOM 1364 C C . ARG A 1 174 ? 18.406 -9.664 -14.43 1 57.53 174 ARG A C 1
ATOM 1366 O O . ARG A 1 174 ? 18.141 -10.766 -14.906 1 57.53 174 ARG A O 1
ATOM 1373 N N . PHE A 1 175 ? 19.688 -9.273 -13.977 1 46.88 175 PHE A N 1
ATOM 1374 C CA . PHE A 1 175 ? 20.797 -10.219 -14.094 1 46.88 175 PHE A CA 1
ATOM 1375 C C . PHE A 1 175 ? 21.453 -10.445 -12.734 1 46.88 175 PHE A C 1
ATOM 1377 O O . PHE A 1 175 ? 22.25 -9.617 -12.281 1 46.88 175 PHE A O 1
ATOM 1384 N N . PRO A 1 176 ? 20.938 -11.438 -12.008 1 46.22 176 PRO A N 1
ATOM 1385 C CA . PRO A 1 176 ? 21.766 -11.68 -10.828 1 46.22 176 PRO A CA 1
ATOM 1386 C C . PRO A 1 176 ? 23.234 -11.875 -11.18 1 46.22 176 PRO A C 1
ATOM 1388 O O . PRO A 1 176 ? 23.562 -12.375 -12.258 1 46.22 176 PRO A O 1
ATOM 1391 N N . GLY A 1 177 ? 24.062 -10.938 -10.773 1 37.75 177 GLY A N 1
ATOM 1392 C CA . GLY A 1 177 ? 25.453 -11.273 -10.984 1 37.75 177 GLY A CA 1
ATOM 1393 C C . GLY A 1 177 ? 25.781 -12.727 -10.688 1 37.75 177 GLY A C 1
ATOM 1394 O O . GLY A 1 177 ? 25.047 -13.391 -9.945 1 37.75 177 GLY A O 1
ATOM 1395 N N . MET B 1 1 ? -33.5 3.188 -16.172 1 22.62 1 MET B N 1
ATOM 1396 C CA . MET B 1 1 ? -33.031 3.002 -14.805 1 22.62 1 MET B CA 1
ATOM 1397 C C . MET B 1 1 ? -31.5 3.088 -14.758 1 22.62 1 MET B C 1
ATOM 1399 O O . MET B 1 1 ? -30.812 2.352 -15.461 1 22.62 1 MET B O 1
ATOM 1403 N N . LYS B 1 2 ? -31.062 4.316 -14.641 1 27.53 2 LYS B N 1
ATOM 1404 C CA . LYS B 1 2 ? -29.625 4.586 -14.797 1 27.53 2 LYS B CA 1
ATOM 1405 C C . LYS B 1 2 ? -28.797 3.607 -13.984 1 27.53 2 LYS B C 1
ATOM 1407 O O . LYS B 1 2 ? -29.047 3.414 -12.789 1 27.53 2 LYS B O 1
ATOM 1412 N N . ASN B 1 3 ? -28.422 2.578 -14.375 1 28.03 3 ASN B N 1
ATOM 1413 C CA . ASN B 1 3 ? -27.547 1.589 -13.773 1 28.03 3 ASN B CA 1
ATOM 1414 C C . ASN B 1 3 ? -26.406 2.25 -13 1 28.03 3 ASN B C 1
ATOM 1416 O O . ASN B 1 3 ? -25.469 2.781 -13.594 1 28.03 3 ASN B O 1
ATOM 1420 N N . ILE B 1 4 ? -26.719 3.146 -12.07 1 33.19 4 ILE B N 1
ATOM 1421 C CA . ILE B 1 4 ? -25.75 3.924 -11.305 1 33.19 4 ILE B CA 1
ATOM 1422 C C . ILE B 1 4 ? -24.641 3.008 -10.797 1 33.19 4 ILE B C 1
ATOM 1424 O O . ILE B 1 4 ? -24.906 2.088 -10.008 1 33.19 4 ILE B O 1
ATOM 1428 N N . PHE B 1 5 ? -23.859 2.65 -11.562 1 35.62 5 PHE B N 1
ATOM 1429 C CA . PHE B 1 5 ? -22.656 1.958 -11.094 1 35.62 5 PHE B CA 1
ATOM 1430 C C . PHE B 1 5 ? -22.234 2.469 -9.727 1 35.62 5 PHE B C 1
ATOM 1432 O O . PHE B 1 5 ? -21.797 3.613 -9.594 1 35.62 5 PHE B O 1
ATOM 1439 N N . VAL B 1 6 ? -23.031 2.416 -8.68 1 44.56 6 VAL B N 1
ATOM 1440 C CA . VAL B 1 6 ? -22.641 2.742 -7.309 1 44.56 6 VAL B CA 1
ATOM 1441 C C . VAL B 1 6 ? -21.266 2.143 -7.012 1 44.56 6 VAL B C 1
ATOM 1443 O O . VAL B 1 6 ? -21.109 0.92 -7.012 1 44.56 6 VAL B O 1
ATOM 1446 N N . GLY B 1 7 ? -20.344 2.785 -7.496 1 57.25 7 GLY B N 1
ATOM 1447 C CA . GLY B 1 7 ? -19.031 2.256 -7.188 1 57.25 7 GLY B CA 1
ATOM 1448 C C . GLY B 1 7 ? -18.938 1.654 -5.797 1 57.25 7 GLY B C 1
ATOM 1449 O O . GLY B 1 7 ? -19.703 2.023 -4.902 1 57.25 7 GLY B O 1
ATOM 1450 N N . LYS B 1 8 ? -18.359 0.481 -5.535 1 81.38 8 LYS B N 1
ATOM 1451 C CA . LYS B 1 8 ? -18.203 -0.244 -4.281 1 81.38 8 LYS B CA 1
ATOM 1452 C C . LYS B 1 8 ? -17.531 0.626 -3.223 1 81.38 8 LYS B C 1
ATOM 1454 O O . LYS B 1 8 ? -16.641 1.408 -3.537 1 81.38 8 LYS B O 1
ATOM 1459 N N . VAL B 1 9 ? -18.25 0.714 -2.006 1 94.19 9 VAL B N 1
ATOM 1460 C CA . VAL B 1 9 ? -17.625 1.345 -0.853 1 94.19 9 VAL B CA 1
ATOM 1461 C C . VAL B 1 9 ? -16.141 0.966 -0.804 1 94.19 9 VAL B C 1
ATOM 1463 O O . VAL B 1 9 ? -15.781 -0.193 -1.024 1 94.19 9 VAL B O 1
ATOM 1466 N N . GLN B 1 10 ? -15.359 2.029 -0.672 1 96.06 10 GLN B N 1
ATOM 1467 C CA . GLN B 1 10 ? -13.93 1.79 -0.541 1 96.06 10 GLN B CA 1
ATOM 1468 C C . GLN B 1 10 ? -13.508 1.756 0.926 1 96.06 10 GLN B C 1
ATOM 1470 O O . GLN B 1 10 ? -13.883 2.633 1.706 1 96.06 10 GLN B O 1
ATOM 1475 N N . PHE B 1 11 ? -12.781 0.713 1.275 1 95.81 11 PHE B N 1
ATOM 1476 C CA . PHE B 1 11 ? -12.164 0.597 2.592 1 95.81 11 PHE B CA 1
ATOM 1477 C C . PHE B 1 11 ? -10.648 0.532 2.475 1 95.81 11 PHE B C 1
ATOM 1479 O O . PHE B 1 11 ? -10.109 -0.197 1.637 1 95.81 11 PHE B O 1
ATOM 1486 N N . ALA B 1 12 ? -10 1.312 3.344 1 96.44 12 ALA B N 1
ATOM 1487 C CA . ALA B 1 12 ? -8.539 1.312 3.359 1 96.44 12 ALA B CA 1
ATOM 1488 C C . ALA B 1 12 ? -8 1.235 4.785 1 96.44 12 ALA B C 1
ATOM 1490 O O . ALA B 1 12 ? -8.719 1.555 5.738 1 96.44 12 ALA B O 1
ATOM 1491 N N . GLN B 1 13 ? -6.801 0.757 4.84 1 94.88 13 GLN B N 1
ATOM 1492 C CA . GLN B 1 13 ? -6.105 0.617 6.113 1 94.88 13 GLN B CA 1
ATOM 1493 C C . GLN B 1 13 ? -4.641 1.027 5.988 1 94.88 13 GLN B C 1
ATOM 1495 O O . GLN B 1 13 ? -4.059 0.943 4.906 1 94.88 13 GLN B O 1
ATOM 1500 N N . CYS B 1 14 ? -4.129 1.411 7.078 1 93.69 14 CYS B N 1
ATOM 1501 C CA . CYS B 1 14 ? -2.717 1.762 7.195 1 93.69 14 CYS B CA 1
ATOM 1502 C C . CYS B 1 14 ? -2.178 1.4 8.57 1 93.69 14 CYS B C 1
ATOM 1504 O O . CYS B 1 14 ? -2.611 1.961 9.578 1 93.69 14 CYS B O 1
ATOM 1506 N N . HIS B 1 15 ? -1.239 0.514 8.586 1 90.06 15 HIS B N 1
ATOM 1507 C CA . HIS B 1 15 ? -0.644 0.068 9.836 1 90.06 15 HIS B CA 1
ATOM 1508 C C . HIS B 1 15 ? 0.737 0.683 10.039 1 90.06 15 HIS B C 1
ATOM 1510 O O . HIS B 1 15 ? 1.667 0.395 9.281 1 90.06 15 HIS B O 1
ATOM 1516 N N . ILE B 1 16 ? 0.791 1.481 11.039 1 85.81 16 ILE B N 1
ATOM 1517 C CA . ILE B 1 16 ? 2.061 2.1 11.406 1 85.81 16 ILE B CA 1
ATOM 1518 C C . ILE B 1 16 ? 2.893 1.121 12.227 1 85.81 16 ILE B C 1
ATOM 1520 O O . ILE B 1 16 ? 2.475 0.696 13.305 1 85.81 16 ILE B O 1
ATOM 1524 N N . ASN B 1 17 ? 4.008 0.756 11.68 1 76.62 17 ASN B N 1
ATOM 1525 C CA . ASN B 1 17 ? 4.918 -0.112 12.414 1 76.62 17 ASN B CA 1
ATOM 1526 C C . ASN B 1 17 ? 6.105 0.667 12.969 1 76.62 17 ASN B C 1
ATOM 1528 O O . ASN B 1 17 ? 6.453 1.731 12.453 1 76.62 17 ASN B O 1
ATOM 1532 N N . SER B 1 18 ? 6.637 0.053 13.969 1 71.62 18 SER B N 1
ATOM 1533 C CA . SER B 1 18 ? 7.797 0.688 14.586 1 71.62 18 SER B CA 1
ATOM 1534 C C . SER B 1 18 ? 8.961 0.781 13.609 1 71.62 18 SER B C 1
ATOM 1536 O O . SER B 1 18 ? 9.195 -0.14 12.828 1 71.62 18 SER B O 1
ATOM 1538 N N . GLN B 1 19 ? 9.484 1.958 13.531 1 70.19 19 GLN B N 1
ATOM 1539 C CA . GLN B 1 19 ? 10.672 2.201 12.727 1 70.19 19 GLN B CA 1
ATOM 1540 C C . GLN B 1 19 ? 11.93 2.209 13.586 1 70.19 19 GLN B C 1
ATOM 1542 O O . GLN B 1 19 ? 11.844 2.23 14.812 1 70.19 19 GLN B O 1
ATOM 1547 N N . LYS B 1 20 ? 13.078 2.016 12.992 1 65 20 LYS B N 1
ATOM 1548 C CA . LYS B 1 20 ? 14.344 1.956 13.711 1 65 20 LYS B CA 1
ATOM 1549 C C . LYS B 1 20 ? 14.445 3.078 14.742 1 65 20 LYS B C 1
ATOM 1551 O O . LYS B 1 20 ? 14.953 2.873 15.844 1 65 20 LYS B O 1
ATOM 1556 N N . ASN B 1 21 ? 13.93 4.18 14.469 1 63.97 21 ASN B N 1
ATOM 1557 C CA . ASN B 1 21 ? 14.125 5.297 15.383 1 63.97 21 ASN B CA 1
ATOM 1558 C C . ASN B 1 21 ? 12.797 5.762 15.977 1 63.97 21 ASN B C 1
ATOM 1560 O O . ASN B 1 21 ? 12.695 6.891 16.469 1 63.97 21 ASN B O 1
ATOM 1564 N N . SER B 1 22 ? 11.859 4.918 15.836 1 70 22 SER B N 1
ATOM 1565 C CA . SER B 1 22 ? 10.562 5.293 16.391 1 70 22 SER B CA 1
ATOM 1566 C C . SER B 1 22 ? 9.789 4.07 16.875 1 70 22 SER B C 1
ATOM 1568 O O . SER B 1 22 ? 9.82 3.016 16.234 1 70 22 SER B O 1
ATOM 1570 N N . GLU B 1 23 ? 9.234 4.199 18.031 1 73.81 23 GLU B N 1
ATOM 1571 C CA . GLU B 1 23 ? 8.422 3.121 18.594 1 73.81 23 GLU B CA 1
ATOM 1572 C C . GLU B 1 23 ? 6.938 3.373 18.344 1 73.81 23 GLU B C 1
ATOM 1574 O O . GLU B 1 23 ? 6.086 2.719 18.953 1 73.81 23 GLU B O 1
ATOM 1579 N N . LEU B 1 24 ? 6.742 4.355 17.469 1 79.69 24 LEU B N 1
ATOM 1580 C CA . LEU B 1 24 ? 5.344 4.68 17.219 1 79.69 24 LEU B CA 1
ATOM 1581 C C . LEU B 1 24 ? 4.668 3.584 16.406 1 79.69 24 LEU B C 1
ATOM 1583 O O . LEU B 1 24 ? 5.219 3.123 15.398 1 79.69 24 LEU B O 1
ATOM 1587 N N . THR B 1 25 ? 3.596 3.127 16.938 1 82.25 25 THR B N 1
ATOM 1588 C CA . THR B 1 25 ? 2.738 2.178 16.234 1 82.25 25 THR B CA 1
ATOM 1589 C C . THR B 1 25 ? 1.308 2.703 16.141 1 82.25 25 THR B C 1
ATOM 1591 O O . THR B 1 25 ? 0.953 3.668 16.828 1 82.25 25 THR B O 1
ATOM 1594 N N . GLY B 1 26 ? 0.565 2.086 15.219 1 83.88 26 GLY B N 1
ATOM 1595 C CA . GLY B 1 26 ? -0.813 2.545 15.148 1 83.88 26 GLY B CA 1
ATOM 1596 C C . GLY B 1 26 ? -1.574 1.957 13.969 1 83.88 26 GLY B C 1
ATOM 1597 O O . GLY B 1 26 ? -1.032 1.146 13.219 1 83.88 26 GLY B O 1
ATOM 1598 N N . LEU B 1 27 ? -2.82 2.34 13.992 1 88.5 27 LEU B N 1
ATOM 1599 C CA . LEU B 1 27 ? -3.738 1.919 12.945 1 88.5 27 LEU B CA 1
ATOM 1600 C C . LEU B 1 27 ? -4.594 3.088 12.469 1 88.5 27 LEU B C 1
ATOM 1602 O O . LEU B 1 27 ? -5.137 3.838 13.281 1 88.5 27 LEU B O 1
ATOM 1606 N N . ILE B 1 28 ? -4.613 3.201 11.188 1 90.12 28 ILE B N 1
ATOM 1607 C CA . ILE B 1 28 ? -5.488 4.188 10.562 1 90.12 28 ILE B CA 1
ATOM 1608 C C . ILE B 1 28 ? -6.453 3.486 9.609 1 90.12 28 ILE B C 1
ATOM 1610 O O . ILE B 1 28 ? -6.039 2.654 8.797 1 90.12 28 ILE B O 1
ATOM 1614 N N . LEU B 1 29 ? -7.711 3.814 9.75 1 92.12 29 LEU B N 1
ATOM 1615 C CA . LEU B 1 29 ? -8.75 3.268 8.883 1 92.12 29 LEU B CA 1
ATOM 1616 C C . LEU B 1 29 ? -9.445 4.379 8.094 1 92.12 29 LEU B C 1
ATOM 1618 O O . LEU B 1 29 ? -9.688 5.461 8.633 1 92.12 29 LEU B O 1
ATOM 1622 N N . PHE B 1 30 ? -9.789 4.062 6.859 1 93.12 30 PHE B N 1
ATOM 1623 C CA . PHE B 1 30 ? -10.531 4.973 6 1 93.12 30 PHE B CA 1
ATOM 1624 C C . PHE B 1 30 ? -11.75 4.273 5.398 1 93.12 30 PHE B C 1
ATOM 1626 O O . PHE B 1 30 ? -11.703 3.072 5.121 1 93.12 30 PHE B O 1
ATOM 1633 N N . ARG B 1 31 ? -12.734 5.082 5.148 1 93.25 31 ARG B N 1
ATOM 1634 C CA . ARG B 1 31 ? -13.898 4.629 4.383 1 93.25 31 ARG B CA 1
ATOM 1635 C C . ARG B 1 31 ? -14.414 5.734 3.473 1 93.25 31 ARG B C 1
ATOM 1637 O O . ARG B 1 31 ? -14.547 6.887 3.895 1 93.25 31 ARG B O 1
ATOM 1644 N N . GLN B 1 32 ? -14.641 5.418 2.256 1 94.69 32 GLN B N 1
ATOM 1645 C CA . GLN B 1 32 ? -15.32 6.297 1.312 1 94.69 32 GLN B CA 1
ATOM 1646 C C . GLN B 1 32 ? -16.484 5.582 0.634 1 94.69 32 GLN B C 1
ATOM 1648 O O . GLN B 1 32 ? -16.281 4.609 -0.099 1 94.69 32 GLN B O 1
ATOM 1653 N N . LYS B 1 33 ? -17.625 6.109 0.831 1 93.06 33 LYS B N 1
ATOM 1654 C CA . LYS B 1 33 ? -18.844 5.41 0.422 1 93.06 33 LYS B CA 1
ATOM 1655 C C . LYS B 1 33 ? -19.031 5.469 -1.091 1 93.06 33 LYS B C 1
ATOM 1657 O O . LYS B 1 33 ? -19.406 4.477 -1.714 1 93.06 33 LYS B O 1
ATOM 1662 N N . THR B 1 34 ? -18.891 6.602 -1.648 1 92.69 34 THR B N 1
ATOM 1663 C CA . THR B 1 34 ? -18.984 6.816 -3.088 1 92.69 34 THR B CA 1
ATOM 1664 C C . THR B 1 34 ? -17.906 7.773 -3.566 1 92.69 34 THR B C 1
ATOM 1666 O O . THR B 1 34 ? -17.219 8.391 -2.756 1 92.69 34 THR B O 1
ATOM 1669 N N . GLU B 1 35 ? -17.75 7.832 -4.816 1 90.88 35 GLU B N 1
ATOM 1670 C CA . GLU B 1 35 ? -16.734 8.703 -5.395 1 90.88 35 GLU B CA 1
ATOM 1671 C C . GLU B 1 35 ? -16.953 10.156 -4.977 1 90.88 35 GLU B C 1
ATOM 1673 O O . GLU B 1 35 ? -15.984 10.914 -4.824 1 90.88 35 GLU B O 1
ATOM 1678 N N . ASP B 1 36 ? -18.125 10.516 -4.695 1 90.94 36 ASP B N 1
ATOM 1679 C CA . ASP B 1 36 ? -18.453 11.906 -4.391 1 90.94 36 ASP B CA 1
ATOM 1680 C C . ASP B 1 36 ? -18.578 12.117 -2.887 1 90.94 36 ASP B C 1
ATOM 1682 O O . ASP B 1 36 ? -18.812 13.242 -2.432 1 90.94 36 ASP B O 1
ATOM 1686 N N . SER B 1 37 ? -18.469 11.07 -2.168 1 91.38 37 SER B N 1
ATOM 1687 C CA . SER B 1 37 ? -18.594 11.211 -0.722 1 91.38 37 SER B CA 1
ATOM 1688 C C . SER B 1 37 ? -17.266 11.586 -0.08 1 91.38 37 SER B C 1
ATOM 1690 O O . SER B 1 37 ? -16.203 11.375 -0.669 1 91.38 37 SER B O 1
ATOM 1692 N N . ASN B 1 38 ? -17.391 12.188 1.071 1 91.31 38 ASN B N 1
ATOM 1693 C CA . ASN B 1 38 ? -16.188 12.453 1.859 1 91.31 38 ASN B CA 1
ATOM 1694 C C . ASN B 1 38 ? -15.578 11.164 2.408 1 91.31 38 ASN B C 1
ATOM 1696 O O . ASN B 1 38 ? -16.281 10.172 2.578 1 91.31 38 ASN B O 1
ATOM 1700 N N . ILE B 1 39 ? -14.297 11.258 2.605 1 93.75 39 ILE B N 1
ATOM 1701 C CA . ILE B 1 39 ? -13.617 10.148 3.279 1 93.75 39 ILE B CA 1
ATOM 1702 C C . ILE B 1 39 ? -13.773 10.297 4.793 1 93.75 39 ILE B C 1
ATOM 1704 O O . ILE B 1 39 ? -13.523 11.367 5.348 1 93.75 39 ILE B O 1
ATOM 1708 N N . GLU B 1 40 ? -14.203 9.227 5.375 1 90.06 40 GLU B N 1
ATOM 1709 C CA . GLU B 1 40 ? -14.156 9.102 6.828 1 90.06 40 GLU B CA 1
ATOM 1710 C C . GLU B 1 40 ? -12.867 8.414 7.281 1 90.06 40 GLU B C 1
ATOM 1712 O O . GLU B 1 40 ? -12.406 7.477 6.637 1 90.06 40 GLU B O 1
ATOM 1717 N N . SER B 1 41 ? -12.336 8.898 8.406 1 89.75 41 SER B N 1
ATOM 1718 C CA . SER B 1 41 ? -11.109 8.289 8.898 1 89.75 41 SER B CA 1
ATOM 1719 C C . SER B 1 41 ? -11.133 8.125 10.414 1 89.75 41 SER B C 1
ATOM 1721 O O . SER B 1 41 ? -11.836 8.859 11.109 1 89.75 41 SER B O 1
ATOM 1723 N N . ARG B 1 42 ? -10.383 7.074 10.812 1 84.56 42 ARG B N 1
ATOM 1724 C CA . ARG B 1 42 ? -10.078 6.812 12.219 1 84.56 42 ARG B CA 1
ATOM 1725 C C . ARG B 1 42 ? -8.594 6.531 12.406 1 84.56 42 ARG B C 1
ATOM 1727 O O . ARG B 1 42 ? -8 5.762 11.648 1 84.56 42 ARG B O 1
ATOM 1734 N N . ILE B 1 43 ? -8.062 7.188 13.375 1 82.88 43 ILE B N 1
ATOM 1735 C CA . ILE B 1 43 ? -6.629 7.031 13.594 1 82.88 43 ILE B CA 1
ATOM 1736 C C . ILE B 1 43 ? -6.367 6.699 15.062 1 82.88 43 ILE B C 1
ATOM 1738 O O . ILE B 1 43 ? -6.895 7.363 15.961 1 82.88 43 ILE B O 1
ATOM 1742 N N . LYS B 1 44 ? -5.656 5.648 15.273 1 81.19 44 LYS B N 1
ATOM 1743 C CA . LYS B 1 44 ? -5.078 5.324 16.578 1 81.19 44 LYS B CA 1
ATOM 1744 C C . LYS B 1 44 ? -3.562 5.172 16.484 1 81.19 44 LYS B C 1
ATOM 1746 O O . LYS B 1 44 ? -3.062 4.371 15.688 1 81.19 44 LYS B O 1
ATOM 1751 N N . VAL B 1 45 ? -2.861 5.914 17.203 1 78.12 45 VAL B N 1
ATOM 1752 C CA . VAL B 1 45 ? -1.405 5.844 17.25 1 78.12 45 VAL B CA 1
ATOM 1753 C C . VAL B 1 45 ? -0.952 5.605 18.688 1 78.12 45 VAL B C 1
ATOM 1755 O O . VAL B 1 45 ? -1.498 6.195 19.625 1 78.12 45 VAL B O 1
ATOM 1758 N N . ASN B 1 46 ? -0.003 4.609 18.844 1 74.44 46 ASN B N 1
ATOM 1759 C CA . ASN B 1 46 ? 0.55 4.25 20.156 1 74.44 46 ASN B CA 1
ATOM 1760 C C . ASN B 1 46 ? 2.061 4.465 20.203 1 74.44 46 ASN B C 1
ATOM 1762 O O . ASN B 1 46 ? 2.75 4.266 19.203 1 74.44 46 ASN B O 1
ATOM 1766 N N . GLY B 1 47 ? 2.859 4.602 21.469 1 64.5 47 GLY B N 1
ATOM 1767 C CA . GLY B 1 47 ? 4.258 4.273 21.703 1 64.5 47 GLY B CA 1
ATOM 1768 C C . GLY B 1 47 ? 5.129 5.5 21.922 1 64.5 47 GLY B C 1
ATOM 1769 O O . GLY B 1 47 ? 6.352 5.391 22 1 64.5 47 GLY B O 1
ATOM 1770 N N . LEU B 1 48 ? 4.66 6.703 21.859 1 55.78 48 LEU B N 1
ATOM 1771 C CA . LEU B 1 48 ? 5.801 7.598 22.016 1 55.78 48 LEU B CA 1
ATOM 1772 C C . LEU B 1 48 ? 6.336 7.562 23.438 1 55.78 48 LEU B C 1
ATOM 1774 O O . LEU B 1 48 ? 5.574 7.703 24.391 1 55.78 48 LEU B O 1
ATOM 1778 N N . ASN B 1 49 ? 7.285 6.559 23.547 1 50.81 49 ASN B N 1
ATOM 1779 C CA . ASN B 1 49 ? 7.914 6.645 24.859 1 50.81 49 ASN B CA 1
ATOM 1780 C C . ASN B 1 49 ? 8.109 8.094 25.281 1 50.81 49 ASN B C 1
ATOM 1782 O O . ASN B 1 49 ? 8.492 8.945 24.484 1 50.81 49 ASN B O 1
ATOM 1786 N N . PRO B 1 50 ? 7.57 8.359 26.375 1 46.56 50 PRO B N 1
ATOM 1787 C CA . PRO B 1 50 ? 7.746 9.664 27.031 1 46.56 50 PRO B CA 1
ATOM 1788 C C . PRO B 1 50 ? 9.141 10.242 26.812 1 46.56 50 PRO B C 1
ATOM 1790 O O . PRO B 1 50 ? 9.32 11.461 26.859 1 46.56 50 PRO B O 1
ATOM 1793 N N . GLY B 1 51 ? 10.039 9.438 26.906 1 44.34 51 GLY B N 1
ATOM 1794 C CA . GLY B 1 51 ? 11.305 10.164 26.969 1 44.34 51 GLY B CA 1
ATOM 1795 C C . GLY B 1 51 ? 11.508 11.102 25.797 1 44.34 51 GLY B C 1
ATOM 1796 O O . GLY B 1 51 ? 11.805 12.281 25.984 1 44.34 51 GLY B O 1
ATOM 1797 N N . LYS B 1 52 ? 11.922 10.492 24.688 1 49.88 52 LYS B N 1
ATOM 1798 C CA . LYS B 1 52 ? 12.461 11.406 23.688 1 49.88 52 LYS B CA 1
ATOM 1799 C C . LYS B 1 52 ? 11.336 12.109 22.938 1 49.88 52 LYS B C 1
ATOM 1801 O O . LYS B 1 52 ? 11.477 13.266 22.531 1 49.88 52 LYS B O 1
ATOM 1806 N N . TYR B 1 53 ? 10.484 11.312 22.359 1 51.62 53 TYR B N 1
ATOM 1807 C CA . TYR B 1 53 ? 9.461 11.977 21.562 1 51.62 53 TYR B CA 1
ATOM 1808 C C . TYR B 1 53 ? 8.203 12.234 22.391 1 51.62 53 TYR B C 1
ATOM 1810 O O . TYR B 1 53 ? 7.867 11.453 23.281 1 51.62 53 TYR B O 1
ATOM 1818 N N . ALA B 1 54 ? 7.973 13.57 22.594 1 51.09 54 ALA B N 1
ATOM 1819 C CA . ALA B 1 54 ? 7.285 14.352 23.609 1 51.09 54 ALA B CA 1
ATOM 1820 C C . ALA B 1 54 ? 5.824 13.938 23.734 1 51.09 54 ALA B C 1
ATOM 1822 O O . ALA B 1 54 ? 5.078 13.984 22.75 1 51.09 54 ALA B O 1
ATOM 1823 N N . VAL B 1 55 ? 5.531 12.984 24.484 1 56.75 55 VAL B N 1
ATOM 1824 C CA . VAL B 1 55 ? 4.199 12.953 25.078 1 56.75 55 VAL B CA 1
ATOM 1825 C C . VAL B 1 55 ? 3.76 14.375 25.422 1 56.75 55 VAL B C 1
ATOM 1827 O O . VAL B 1 55 ? 4.582 15.203 25.828 1 56.75 55 VAL B O 1
ATOM 1830 N N . GLY B 1 56 ? 2.594 14.594 25.078 1 68.38 56 GLY B N 1
ATOM 1831 C CA . GLY B 1 56 ? 2.047 15.891 25.453 1 68.38 56 GLY B CA 1
ATOM 1832 C C . GLY B 1 56 ? 2.305 16.953 24.406 1 68.38 56 GLY B C 1
ATOM 1833 O O . GLY B 1 56 ? 2.518 18.125 24.734 1 68.38 56 GLY B O 1
ATOM 1834 N N . MET B 1 57 ? 2.518 16.391 23.219 1 77.44 57 MET B N 1
ATOM 1835 C CA . MET B 1 57 ? 2.736 17.375 22.156 1 77.44 57 MET B CA 1
ATOM 1836 C C . MET B 1 57 ? 1.927 17.031 20.922 1 77.44 57 MET B C 1
ATOM 1838 O O . MET B 1 57 ? 1.385 15.922 20.812 1 77.44 57 MET B O 1
ATOM 1842 N N . PHE B 1 58 ? 1.827 18.031 20.062 1 83.81 58 PHE B N 1
ATOM 1843 C CA . PHE B 1 58 ? 1.153 17.844 18.781 1 83.81 58 PHE B CA 1
ATOM 1844 C C . PHE B 1 58 ? 2.133 17.344 17.719 1 83.81 58 PHE B C 1
ATOM 1846 O O . PHE B 1 58 ? 3.283 17.781 17.672 1 83.81 58 PHE B O 1
ATOM 1853 N N . HIS B 1 59 ? 1.609 16.438 16.922 1 86.25 59 HIS B N 1
ATOM 1854 C CA . HIS B 1 59 ? 2.34 15.93 15.766 1 86.25 59 HIS B CA 1
ATOM 1855 C C . HIS B 1 59 ? 1.514 16.062 14.492 1 86.25 59 HIS B C 1
ATOM 1857 O O . HIS B 1 59 ? 0.307 15.805 14.5 1 86.25 59 HIS B O 1
ATOM 1863 N N . ALA B 1 60 ? 2.215 16.422 13.492 1 90.31 60 ALA B N 1
ATOM 1864 C CA . ALA B 1 60 ? 1.521 16.531 12.211 1 90.31 60 ALA B CA 1
ATOM 1865 C C . ALA B 1 60 ? 1.341 15.172 11.562 1 90.31 60 ALA B C 1
ATOM 1867 O O . ALA B 1 60 ? 2.236 14.32 11.625 1 90.31 60 ALA B O 1
ATOM 1868 N N . ILE B 1 61 ? 0.247 15.031 10.93 1 90.62 61 ILE B N 1
ATOM 1869 C CA . ILE B 1 61 ? -0.011 13.867 10.086 1 90.62 61 ILE B CA 1
ATOM 1870 C C . ILE B 1 61 ? -0.288 14.312 8.656 1 90.62 61 ILE B C 1
ATOM 1872 O O . ILE B 1 61 ? -1.142 15.172 8.422 1 90.62 61 ILE B O 1
ATOM 1876 N N . HIS B 1 62 ? 0.441 13.758 7.746 1 94.69 62 HIS B N 1
ATOM 1877 C CA . HIS B 1 62 ? 0.263 14.07 6.332 1 94.69 62 HIS B CA 1
ATOM 1878 C C . HIS B 1 62 ? 0.225 12.797 5.488 1 94.69 62 HIS B C 1
ATOM 1880 O O . HIS B 1 62 ? 0.745 11.758 5.898 1 94.69 62 HIS B O 1
ATOM 1886 N N . ILE B 1 63 ? -0.436 12.914 4.355 1 96 63 ILE B N 1
ATOM 1887 C CA . ILE B 1 63 ? -0.29 11.898 3.312 1 96 63 ILE B CA 1
ATOM 1888 C C . ILE B 1 63 ? 0.782 12.336 2.316 1 96 63 ILE B C 1
ATOM 1890 O O . ILE B 1 63 ? 0.763 13.469 1.834 1 96 63 ILE B O 1
ATOM 1894 N N . HIS B 1 64 ? 1.712 11.461 2.094 1 97.19 64 HIS B N 1
ATOM 1895 C CA . HIS B 1 64 ? 2.801 11.719 1.159 1 97.19 64 HIS B CA 1
ATOM 1896 C C . HIS B 1 64 ? 2.57 11 -0.166 1 97.19 64 HIS B C 1
ATOM 1898 O O . HIS B 1 64 ? 1.715 10.117 -0.259 1 97.19 64 HIS B O 1
ATOM 1904 N N . GLU B 1 65 ? 3.348 11.414 -1.143 1 97.25 65 GLU B N 1
ATOM 1905 C CA . GLU B 1 65 ? 3.135 11 -2.525 1 97.25 65 GLU B CA 1
ATOM 1906 C C . GLU B 1 65 ? 3.396 9.508 -2.699 1 97.25 65 GLU B C 1
ATOM 1908 O O . GLU B 1 65 ? 2.627 8.812 -3.365 1 97.25 65 GLU B O 1
ATOM 1913 N N . TYR B 1 66 ? 4.387 9 -2.131 1 97.25 66 TYR B N 1
ATOM 1914 C CA . TYR B 1 66 ? 4.793 7.617 -2.361 1 97.25 66 TYR B CA 1
ATOM 1915 C C . TYR B 1 66 ? 4.59 6.773 -1.109 1 97.25 66 TYR B C 1
ATOM 1917 O O . TYR B 1 66 ? 4.484 7.309 -0.003 1 97.25 66 TYR B O 1
ATOM 1925 N N . GLY B 1 67 ? 4.469 5.492 -1.325 1 96.38 67 GLY B N 1
ATOM 1926 C CA . GLY B 1 67 ? 4.445 4.562 -0.207 1 96.38 67 GLY B CA 1
ATOM 1927 C C . GLY B 1 67 ? 5.809 4.348 0.422 1 96.38 67 GLY B C 1
ATOM 1928 O O . GLY B 1 67 ? 6.82 4.82 -0.101 1 96.38 67 GLY B O 1
ATOM 1929 N N . GLU B 1 68 ? 5.75 3.699 1.559 1 88.19 68 GLU B N 1
ATOM 1930 C CA . GLU B 1 68 ? 6.98 3.418 2.295 1 88.19 68 GLU B CA 1
ATOM 1931 C C . GLU B 1 68 ? 7.84 2.389 1.563 1 88.19 68 GLU B C 1
ATOM 1933 O O . GLU B 1 68 ? 7.312 1.49 0.904 1 88.19 68 GLU B O 1
ATOM 1938 N N . ARG B 1 69 ? 9.242 2.678 1.693 1 77.69 69 ARG B N 1
ATOM 1939 C CA . ARG B 1 69 ? 10.242 1.739 1.188 1 77.69 69 ARG B CA 1
ATOM 1940 C C . ARG B 1 69 ? 11.172 1.272 2.303 1 77.69 69 ARG B C 1
ATOM 1942 O O . ARG B 1 69 ? 11.695 2.09 3.062 1 77.69 69 ARG B O 1
ATOM 1949 N N . PHE B 1 70 ? 11.453 -0.022 2.377 1 71.44 70 PHE B N 1
ATOM 1950 C CA . PHE B 1 70 ? 12.43 -0.592 3.291 1 71.44 70 PHE B CA 1
ATOM 1951 C C . PHE B 1 70 ? 12.211 -0.086 4.711 1 71.44 70 PHE B C 1
ATOM 1953 O O . PHE B 1 70 ? 13.156 0.345 5.379 1 71.44 70 PHE B O 1
ATOM 1960 N N . GLU B 1 71 ? 11.008 0.013 5.039 1 70.69 71 GLU B N 1
ATOM 1961 C CA . GLU B 1 71 ? 10.656 0.434 6.391 1 70.69 71 GLU B CA 1
ATOM 1962 C C . GLU B 1 71 ? 11.25 1.804 6.711 1 70.69 71 GLU B C 1
ATOM 1964 O O . GLU B 1 71 ? 11.797 2.01 7.797 1 70.69 71 GLU B O 1
ATOM 1969 N N . SER B 1 72 ? 11.336 2.645 5.773 1 80.94 72 SER B N 1
ATOM 1970 C CA . SER B 1 72 ? 11.812 4.012 5.969 1 80.94 72 SER B CA 1
ATOM 1971 C C . SER B 1 72 ? 10.789 5.027 5.461 1 80.94 72 SER B C 1
ATOM 1973 O O . SER B 1 72 ? 10.18 4.832 4.406 1 80.94 72 SER B O 1
ATOM 1975 N N . CYS B 1 73 ? 10.672 6.074 6.25 1 90.31 73 CYS B N 1
ATOM 1976 C CA . CYS B 1 73 ? 9.75 7.137 5.863 1 90.31 73 CYS B CA 1
ATOM 1977 C C . CYS B 1 73 ? 10.43 8.141 4.941 1 90.31 73 CYS B C 1
ATOM 1979 O O . CYS B 1 73 ? 9.766 9.008 4.367 1 90.31 73 CYS B O 1
ATOM 1981 N N . GLU B 1 74 ? 11.695 7.949 4.754 1 84.88 74 GLU B N 1
ATOM 1982 C CA . GLU B 1 74 ? 12.461 8.891 3.941 1 84.88 74 GLU B CA 1
ATOM 1983 C C . GLU B 1 74 ? 12.078 8.781 2.467 1 84.88 74 GLU B C 1
ATOM 1985 O O . GLU B 1 74 ? 12.211 9.75 1.712 1 84.88 74 GLU B O 1
ATOM 1990 N N . SER B 1 75 ? 11.586 7.762 2.096 1 87.94 75 SER B N 1
ATOM 1991 C CA . SER B 1 75 ? 11.32 7.496 0.687 1 87.94 75 SER B CA 1
ATOM 1992 C C . SER B 1 75 ? 9.898 7.895 0.31 1 87.94 75 SER B C 1
ATOM 1994 O O . SER B 1 75 ? 9.492 7.758 -0.846 1 87.94 75 SER B O 1
ATOM 1996 N N . THR B 1 76 ? 9.133 8.469 1.215 1 95.31 76 THR B N 1
ATOM 1997 C CA . THR B 1 76 ? 7.711 8.68 0.967 1 95.31 76 THR B CA 1
ATOM 1998 C C . THR B 1 76 ? 7.488 9.93 0.124 1 95.31 76 THR B C 1
ATOM 2000 O O . THR B 1 76 ? 6.395 10.148 -0.396 1 95.31 76 THR B O 1
ATOM 2003 N N . GLY B 1 77 ? 8.547 10.773 -0.041 1 94.94 77 GLY B N 1
ATOM 2004 C CA . GLY B 1 77 ? 8.453 11.938 -0.911 1 94.94 77 GLY B CA 1
ATOM 2005 C C . GLY B 1 77 ? 7.688 13.086 -0.289 1 94.94 77 GLY B C 1
ATOM 2006 O O . GLY B 1 77 ? 7.551 13.164 0.934 1 94.94 77 GLY B O 1
ATOM 2007 N N . PRO B 1 78 ? 7.254 14.055 -1.117 1 95.5 78 PRO B N 1
ATOM 2008 C CA . PRO B 1 78 ? 6.555 15.242 -0.621 1 95.5 78 PRO B CA 1
ATOM 2009 C C . PRO B 1 78 ? 5.105 14.953 -0.234 1 95.5 78 PRO B C 1
ATOM 2011 O O . PRO B 1 78 ? 4.594 13.867 -0.508 1 95.5 78 PRO B O 1
ATOM 2014 N N . HIS B 1 79 ? 4.473 15.945 0.429 1 96.88 79 HIS B N 1
ATOM 2015 C CA . HIS B 1 79 ? 3.029 15.859 0.614 1 96.88 79 HIS B CA 1
ATOM 2016 C C . HIS B 1 79 ? 2.322 15.562 -0.705 1 96.88 79 HIS B C 1
ATOM 2018 O O . HIS B 1 79 ? 2.719 16.078 -1.754 1 96.88 79 HIS B O 1
ATOM 2024 N N . PHE B 1 80 ? 1.34 14.789 -0.625 1 97.19 80 PHE B N 1
ATOM 2025 C CA . PHE B 1 80 ? 0.528 14.539 -1.812 1 97.19 80 PHE B CA 1
ATOM 2026 C C . PHE B 1 80 ? -0.188 15.812 -2.254 1 97.19 80 PHE B C 1
ATOM 2028 O O . PHE B 1 80 ? -1.034 16.344 -1.527 1 97.19 80 PHE B O 1
ATOM 2035 N N . ASN B 1 81 ? 0.147 16.266 -3.459 1 96.06 81 ASN B N 1
ATOM 2036 C CA . ASN B 1 81 ? -0.335 17.547 -3.967 1 96.06 81 ASN B CA 1
ATOM 2037 C C . ASN B 1 81 ? -0.609 17.5 -5.465 1 96.06 81 ASN B C 1
ATOM 2039 O O . ASN B 1 81 ? 0.03 18.203 -6.246 1 96.06 81 ASN B O 1
ATOM 2043 N N . PRO B 1 82 ? -1.68 16.703 -5.82 1 94.69 82 PRO B N 1
ATOM 2044 C CA . PRO B 1 82 ? -1.933 16.5 -7.25 1 94.69 82 PRO B CA 1
ATOM 2045 C C . PRO B 1 82 ? -2.414 17.766 -7.949 1 94.69 82 PRO B C 1
ATOM 2047 O O . PRO B 1 82 ? -2.432 17.828 -9.18 1 94.69 82 PRO B O 1
ATOM 2050 N N . TYR B 1 83 ? -2.773 18.766 -7.227 1 93.81 83 TYR B N 1
ATOM 2051 C CA . TYR B 1 83 ? -3.35 19.969 -7.832 1 93.81 83 TYR B CA 1
ATOM 2052 C C . TYR B 1 83 ? -2.398 21.156 -7.715 1 93.81 83 TYR B C 1
ATOM 2054 O O . TYR B 1 83 ? -2.787 22.297 -7.961 1 93.81 83 TYR B O 1
ATOM 2062 N N . ASN B 1 84 ? -1.22 20.859 -7.254 1 93.88 84 ASN B N 1
ATOM 2063 C CA . ASN B 1 84 ? -0.177 21.875 -7.168 1 93.88 84 ASN B CA 1
ATOM 2064 C C . ASN B 1 84 ? -0.652 23.109 -6.398 1 93.88 84 ASN B C 1
ATOM 2066 O O . ASN B 1 84 ? -0.534 24.234 -6.883 1 93.88 84 ASN B O 1
ATOM 2070 N N . ARG B 1 85 ? -1.119 22.938 -5.199 1 93.69 85 ARG B N 1
ATOM 2071 C CA . ARG B 1 85 ? -1.571 24 -4.316 1 93.69 85 ARG B CA 1
ATOM 2072 C C . ARG B 1 85 ? -0.509 24.344 -3.273 1 93.69 85 ARG B C 1
ATOM 2074 O O . ARG B 1 85 ? 0.428 23.562 -3.064 1 93.69 85 ARG B O 1
ATOM 2081 N N . LYS B 1 86 ? -0.651 25.453 -2.74 1 90.62 86 LYS B N 1
ATOM 2082 C CA . LYS B 1 86 ? 0.239 25.828 -1.647 1 90.62 86 LYS B CA 1
ATOM 2083 C C . LYS B 1 86 ? -0.203 25.188 -0.334 1 90.62 86 LYS B C 1
ATOM 2085 O O . LYS B 1 86 ? -1.397 24.984 -0.107 1 90.62 86 LYS B O 1
ATOM 2090 N N . HIS B 1 87 ? 0.785 24.891 0.539 1 92.44 87 HIS B N 1
ATOM 2091 C CA . HIS B 1 87 ? 0.446 24.469 1.896 1 92.44 87 HIS B CA 1
ATOM 2092 C C . HIS B 1 87 ? -0.308 25.578 2.633 1 92.44 87 HIS B C 1
ATOM 2094 O O . HIS B 1 87 ? 0.017 26.766 2.494 1 92.44 87 HIS B O 1
ATOM 2100 N N . PRO B 1 88 ? -1.274 25.188 3.369 1 92.5 88 PRO B N 1
ATOM 2101 C CA . PRO B 1 88 ? -1.785 23.891 3.793 1 92.5 88 PRO B CA 1
ATOM 2102 C C . PRO B 1 88 ? -2.971 23.406 2.955 1 92.5 88 PRO B C 1
ATOM 2104 O O . PRO B 1 88 ? -3.963 22.922 3.5 1 92.5 88 PRO B O 1
ATOM 2107 N N . LEU B 1 89 ? -2.896 23.594 1.638 1 90.31 89 LEU B N 1
ATOM 2108 C CA . LEU B 1 89 ? -4.012 23.172 0.792 1 90.31 89 LEU B CA 1
ATOM 2109 C C . LEU B 1 89 ? -3.643 21.953 -0.028 1 90.31 89 LEU B C 1
ATOM 2111 O O . LEU B 1 89 ? -4.332 21.609 -0.991 1 90.31 89 LEU B O 1
ATOM 2115 N N . HIS B 1 90 ? -2.537 21.297 0.326 1 94 90 HIS B N 1
ATOM 2116 C CA . HIS B 1 90 ? -2.295 20 -0.3 1 94 90 HIS B CA 1
ATOM 2117 C C . HIS B 1 90 ? -3.412 19.016 0.027 1 94 90 HIS B C 1
ATOM 2119 O O . HIS B 1 90 ? -3.973 19.047 1.125 1 94 90 HIS B O 1
ATOM 2125 N N . VAL B 1 91 ? -3.652 18.141 -0.896 1 93.62 91 VAL B N 1
ATOM 2126 C CA . VAL B 1 91 ? -4.582 17.047 -0.615 1 93.62 91 VAL B CA 1
ATOM 2127 C C . VAL B 1 91 ? -4.102 16.25 0.594 1 93.62 91 VAL B C 1
ATOM 2129 O O . VAL B 1 91 ? -4.906 15.781 1.4 1 93.62 91 VAL B O 1
ATOM 2132 N N . GLY B 1 92 ? -2.785 16.094 0.769 1 95.19 92 GLY B N 1
ATOM 2133 C CA . GLY B 1 92 ? -2.197 15.258 1.806 1 95.19 92 GLY B CA 1
ATOM 2134 C C . GLY B 1 92 ? -2.08 15.969 3.143 1 95.19 92 GLY B C 1
ATOM 2135 O O . GLY B 1 92 ? -1.609 15.383 4.121 1 95.19 92 GLY B O 1
ATOM 2136 N N . ASP B 1 93 ? -2.518 17.188 3.172 1 91.19 93 ASP B N 1
ATOM 2137 C CA . ASP B 1 93 ? -2.451 17.922 4.434 1 91.19 93 ASP B CA 1
ATOM 2138 C C . ASP B 1 93 ? -3.619 17.547 5.348 1 91.19 93 ASP B C 1
ATOM 2140 O O . ASP B 1 93 ? -4.73 18.047 5.176 1 91.19 93 ASP B O 1
ATOM 2144 N N . LEU B 1 94 ? -3.447 16.625 6.273 1 86.56 94 LEU B N 1
ATOM 2145 C CA . LEU B 1 94 ? -4.523 16.172 7.145 1 86.56 94 LEU B CA 1
ATOM 2146 C C . LEU B 1 94 ? -4.652 17.062 8.367 1 86.56 94 LEU B C 1
ATOM 2148 O O . LEU B 1 94 ? -5.234 18.156 8.281 1 86.56 94 LEU B O 1
ATOM 2152 N N . SER B 1 95 ? -4.055 16.641 9.508 1 81.38 95 SER B N 1
ATOM 2153 C CA . SER B 1 95 ? -4.223 17.422 10.734 1 81.38 95 SER B CA 1
ATOM 2154 C C . SER B 1 95 ? -3.059 17.188 11.695 1 81.38 95 SER B C 1
ATOM 2156 O O . SER B 1 95 ? -2.094 16.5 11.359 1 81.38 95 SER B O 1
ATOM 2158 N N . ASN B 1 96 ? -3.129 17.953 12.789 1 85 96 ASN B N 1
ATOM 2159 C CA . ASN B 1 96 ? -2.299 17.672 13.953 1 85 96 ASN B CA 1
ATOM 2160 C C . ASN B 1 96 ? -3.004 16.719 14.922 1 85 96 ASN B C 1
ATOM 2162 O O . ASN B 1 96 ? -4.223 16.812 15.102 1 85 96 ASN B O 1
ATOM 2166 N N . VAL B 1 97 ? -2.129 15.883 15.5 1 79.75 97 VAL B N 1
ATOM 2167 C CA . VAL B 1 97 ? -2.662 14.984 16.516 1 79.75 97 VAL B CA 1
ATOM 2168 C C . VAL B 1 97 ? -1.903 15.18 17.828 1 79.75 97 VAL B C 1
ATOM 2170 O O . VAL B 1 97 ? -0.685 15.367 17.828 1 79.75 97 VAL B O 1
ATOM 2173 N N . TYR B 1 98 ? -2.697 15.18 18.828 1 78.12 98 TYR B N 1
ATOM 2174 C CA . TYR B 1 98 ? -2.092 15.266 20.156 1 78.12 98 TYR B CA 1
ATOM 2175 C C . TYR B 1 98 ? -1.788 13.883 20.703 1 78.12 98 TYR B C 1
ATOM 2177 O O . TYR B 1 98 ? -2.682 13.039 20.797 1 78.12 98 TYR B O 1
ATOM 2185 N N . LEU B 1 99 ? -0.574 13.609 20.891 1 72.62 99 LEU B N 1
ATOM 2186 C CA . LEU B 1 99 ? -0.2 12.328 21.469 1 72.62 99 LEU B CA 1
ATOM 2187 C C . LEU B 1 99 ? -0.069 12.438 22.984 1 72.62 99 LEU B C 1
ATOM 2189 O O . LEU B 1 99 ? 0.805 13.148 23.484 1 72.62 99 LEU B O 1
ATOM 2193 N N . LYS B 1 100 ? -1.09 11.781 23.578 1 66.75 100 LYS B N 1
ATOM 2194 C CA . LYS B 1 100 ? -1.032 11.727 25.031 1 66.75 100 LYS B CA 1
ATOM 2195 C C . LYS B 1 100 ? -0.213 10.531 25.516 1 66.75 100 LYS B C 1
ATOM 2197 O O . LYS B 1 100 ? 0.09 9.633 24.734 1 66.75 100 LYS B O 1
ATOM 2202 N N . SER B 1 101 ? 0.142 10.289 26.734 1 60.53 101 SER B N 1
ATOM 2203 C CA . SER B 1 101 ? 1.012 9.266 27.312 1 60.53 101 SER B CA 1
ATOM 2204 C C . SER B 1 101 ? 0.873 7.945 26.562 1 60.53 101 SER B C 1
ATOM 2206 O O . SER B 1 101 ? 1.86 7.398 26.062 1 60.53 101 SER B O 1
ATOM 2208 N N . ASN B 1 102 ? 0.125 6.984 26.859 1 55.81 102 ASN B N 1
ATOM 2209 C CA . ASN B 1 102 ? 0.128 5.605 26.375 1 55.81 102 ASN B CA 1
ATOM 2210 C C . ASN B 1 102 ? -0.621 5.469 25.062 1 55.81 102 ASN B C 1
ATOM 2212 O O . ASN B 1 102 ? -0.469 4.469 24.359 1 55.81 102 ASN B O 1
ATOM 2216 N N . THR B 1 103 ? -1.688 6.074 24.859 1 53.59 103 THR B N 1
ATOM 2217 C CA . THR B 1 103 ? -2.551 5.812 23.703 1 53.59 103 THR B CA 1
ATOM 2218 C C . THR B 1 103 ? -3.023 7.117 23.078 1 53.59 103 THR B C 1
ATOM 2220 O O . THR B 1 103 ? -3.471 8.023 23.781 1 53.59 103 THR B O 1
ATOM 2223 N N . THR B 1 104 ? -2.436 7.59 22.094 1 52.44 104 THR B N 1
ATOM 2224 C CA . THR B 1 104 ? -2.969 8.789 21.453 1 52.44 104 THR B CA 1
ATOM 2225 C C . THR B 1 104 ? -4.262 8.477 20.703 1 52.44 104 THR B C 1
ATOM 2227 O O . THR B 1 104 ? -4.406 7.391 20.141 1 52.44 104 THR B O 1
ATOM 2230 N N . ILE B 1 105 ? -5.145 9.43 20.922 1 52.97 105 ILE B N 1
ATOM 2231 C CA . ILE B 1 105 ? -6.496 9.773 20.484 1 52.97 105 ILE B CA 1
ATOM 2232 C C . ILE B 1 105 ? -6.59 9.703 18.969 1 52.97 105 ILE B C 1
ATOM 2234 O O . ILE B 1 105 ? -5.602 9.945 18.266 1 52.97 105 ILE B O 1
ATOM 2238 N N . LEU B 1 106 ? -7.824 9.172 18.594 1 54.62 106 LEU B N 1
ATOM 2239 C CA . LEU B 1 106 ? -8.836 8.945 17.562 1 54.62 106 LEU B CA 1
ATOM 2240 C C . LEU B 1 106 ? -9.18 10.25 16.844 1 54.62 106 LEU B C 1
ATOM 2242 O O . LEU B 1 106 ? -9.625 11.211 17.484 1 54.62 106 LEU B O 1
ATOM 2246 N N . PHE B 1 107 ? -8.375 10.727 15.898 1 58.44 107 PHE B N 1
ATOM 2247 C CA . PHE B 1 107 ? -8.68 11.914 15.117 1 58.44 107 PHE B CA 1
ATOM 2248 C C . PHE B 1 107 ? -9.305 11.531 13.773 1 58.44 107 PHE B C 1
ATOM 2250 O O . PHE B 1 107 ? -8.914 10.539 13.164 1 58.44 107 PHE B O 1
ATOM 2257 N N . TYR B 1 108 ? -10.5 12.203 13.664 1 62.59 108 TYR B N 1
ATOM 2258 C CA . TYR B 1 108 ? -11.328 12.102 12.461 1 62.59 108 TYR B CA 1
ATOM 2259 C C . TYR B 1 108 ? -11.016 13.227 11.492 1 62.59 108 TYR B C 1
ATOM 2261 O O . TYR B 1 108 ? -11.82 14.148 11.32 1 62.59 108 TYR B O 1
ATOM 2269 N N . PRO B 1 109 ? -9.836 13.164 10.953 1 61.88 109 PRO B N 1
ATOM 2270 C CA . PRO B 1 109 ? -9.578 14.305 10.062 1 61.88 109 PRO B CA 1
ATOM 2271 C C . PRO B 1 109 ? -10.414 14.258 8.789 1 61.88 109 PRO B C 1
ATOM 2273 O O . PRO B 1 109 ? -10.812 13.18 8.344 1 61.88 109 PRO B O 1
ATOM 2276 N N . ASN B 1 110 ? -10.867 15.43 8.477 1 73.44 110 ASN B N 1
ATOM 2277 C CA . ASN B 1 110 ? -11.344 15.586 7.105 1 73.44 110 ASN B CA 1
ATOM 2278 C C . ASN B 1 110 ? -10.258 15.266 6.086 1 73.44 110 ASN B C 1
ATOM 2280 O O . ASN B 1 110 ? -9.141 15.789 6.176 1 73.44 110 ASN B O 1
ATOM 2284 N N . VAL B 1 111 ? -10.484 14.305 5.352 1 84.75 111 VAL B N 1
ATOM 2285 C CA . VAL B 1 111 ? -9.523 13.945 4.309 1 84.75 111 VAL B CA 1
ATOM 2286 C C . VAL B 1 111 ? -9.992 14.492 2.963 1 84.75 111 VAL B C 1
ATOM 2288 O O . VAL B 1 111 ? -11.102 14.18 2.512 1 84.75 111 VAL B O 1
ATOM 2291 N N . LYS B 1 112 ? -9.289 15.438 2.299 1 87.31 112 LYS B N 1
ATOM 2292 C CA . LYS B 1 112 ? -9.633 16.078 1.029 1 87.31 112 LYS B CA 1
ATOM 2293 C C . LYS B 1 112 ? -9.422 15.117 -0.14 1 87.31 112 LYS B C 1
ATOM 2295 O O . LYS B 1 112 ? -9.961 15.336 -1.228 1 87.31 112 LYS B O 1
ATOM 2300 N N . GLY B 1 113 ? -9.062 13.953 0.068 1 93.31 113 GLY B N 1
ATOM 2301 C CA . GLY B 1 113 ? -8.672 13.039 -0.992 1 93.31 113 GLY B CA 1
ATOM 2302 C C . GLY B 1 113 ? -9.773 12.078 -1.396 1 93.31 113 GLY B C 1
ATOM 2303 O O . GLY B 1 113 ? -10.945 12.297 -1.076 1 93.31 113 GLY B O 1
ATOM 2304 N N . THR B 1 114 ? -9.398 11.164 -2.289 1 95.75 114 THR B N 1
ATOM 2305 C CA . THR B 1 114 ? -10.312 10.133 -2.777 1 95.75 114 THR B CA 1
ATOM 2306 C C . THR B 1 114 ? -9.594 8.789 -2.891 1 95.75 114 THR B C 1
ATOM 2308 O O . THR B 1 114 ? -8.375 8.742 -3.025 1 95.75 114 THR B O 1
ATOM 2311 N N . PHE B 1 115 ? -10.398 7.77 -2.779 1 96.5 115 PHE B N 1
ATOM 2312 C CA . PHE B 1 115 ? -9.875 6.434 -3.041 1 96.5 115 PHE B CA 1
ATOM 2313 C C . PHE B 1 115 ? -10.281 5.957 -4.43 1 96.5 115 PHE B C 1
ATOM 2315 O O . PHE B 1 115 ? -10.102 4.785 -4.77 1 96.5 115 PHE B O 1
ATOM 2322 N N . PHE B 1 116 ? -10.781 6.859 -5.211 1 93.62 116 PHE B N 1
ATOM 2323 C CA . PHE B 1 116 ? -11.203 6.555 -6.574 1 93.62 116 PHE B CA 1
ATOM 2324 C C . PHE B 1 116 ? -10.32 7.277 -7.586 1 93.62 116 PHE B C 1
ATOM 2326 O O . PHE B 1 116 ? -9.766 8.336 -7.289 1 93.62 116 PHE B O 1
ATOM 2333 N N . GLY B 1 117 ? -10.133 6.641 -8.758 1 89 117 GLY B N 1
ATOM 2334 C CA . GLY B 1 117 ? -9.562 7.336 -9.898 1 89 117 GLY B CA 1
ATOM 2335 C C . GLY B 1 117 ? -8.055 7.488 -9.812 1 89 117 GLY B C 1
ATOM 2336 O O . GLY B 1 117 ? -7.391 6.766 -9.07 1 89 117 GLY B O 1
ATOM 2337 N N . SER B 1 118 ? -7.504 8.391 -10.539 1 87.88 118 SER B N 1
ATOM 2338 C CA . SER B 1 118 ? -6.066 8.516 -10.758 1 87.88 118 SER B CA 1
ATOM 2339 C C . SER B 1 118 ? -5.375 9.141 -9.555 1 87.88 118 SER B C 1
ATOM 2341 O O . SER B 1 118 ? -4.168 8.977 -9.367 1 87.88 118 SER B O 1
ATOM 2343 N N . ASN B 1 119 ? -6.07 9.883 -8.836 1 92.81 119 ASN B N 1
ATOM 2344 C CA . ASN B 1 119 ? -5.484 10.516 -7.656 1 92.81 119 ASN B CA 1
ATOM 2345 C C . ASN B 1 119 ? -5.84 9.758 -6.379 1 92.81 119 ASN B C 1
ATOM 2347 O O . ASN B 1 119 ? -5.926 10.359 -5.305 1 92.81 119 ASN B O 1
ATOM 2351 N N . SER B 1 120 ? -6.094 8.5 -6.578 1 96.75 120 SER B N 1
ATOM 2352 C CA . SER B 1 120 ? -6.449 7.652 -5.445 1 96.75 120 SER B CA 1
ATOM 2353 C C . SER B 1 120 ? -5.367 7.688 -4.371 1 96.75 120 SER B C 1
ATOM 2355 O O . SER B 1 120 ? -4.176 7.703 -4.68 1 96.75 120 SER B O 1
ATOM 2357 N N . LEU B 1 121 ? -5.773 7.535 -3.135 1 97.5 121 LEU B N 1
ATOM 2358 C CA . LEU B 1 121 ? -4.855 7.543 -2 1 97.5 121 LEU B CA 1
ATOM 2359 C C . LEU B 1 121 ? -4.219 6.168 -1.81 1 97.5 121 LEU B C 1
ATOM 2361 O O . LEU B 1 121 ? -3.246 6.027 -1.067 1 97.5 121 LEU B O 1
ATOM 2365 N N . TYR B 1 122 ? -4.758 5.121 -2.447 1 98.19 122 TYR B N 1
ATOM 2366 C CA . TYR B 1 122 ? -4.168 3.795 -2.314 1 98.19 122 TYR B CA 1
ATOM 2367 C C . TYR B 1 122 ? -2.703 3.805 -2.727 1 98.19 122 TYR B C 1
ATOM 2369 O O . TYR B 1 122 ? -2.336 4.43 -3.727 1 98.19 122 TYR B O 1
ATOM 2377 N N . GLY B 1 123 ? -1.888 3.074 -1.915 1 97.75 123 GLY B N 1
ATOM 2378 C CA . GLY B 1 123 ? -0.477 2.914 -2.229 1 97.75 123 GLY B CA 1
ATOM 2379 C C . GLY B 1 123 ? 0.376 4.074 -1.754 1 97.75 123 GLY B C 1
ATOM 2380 O O . GLY B 1 123 ? 1.604 3.979 -1.722 1 97.75 123 GLY B O 1
ATOM 2381 N N . ARG B 1 124 ? -0.226 5.137 -1.427 1 97.69 124 ARG B N 1
ATOM 2382 C CA . ARG B 1 124 ? 0.492 6.262 -0.833 1 97.69 124 ARG B CA 1
ATOM 2383 C C . ARG B 1 124 ? 0.708 6.043 0.662 1 97.69 124 ARG B C 1
ATOM 2385 O O . ARG B 1 124 ? 0.45 4.953 1.18 1 97.69 124 ARG B O 1
ATOM 2392 N N . SER B 1 125 ? 1.256 7.102 1.356 1 96.69 125 SER B N 1
ATOM 2393 C CA . SER B 1 125 ? 1.598 6.824 2.748 1 96.69 125 SER B CA 1
ATOM 2394 C C . SER B 1 125 ? 1.041 7.895 3.678 1 96.69 125 SER B C 1
ATOM 2396 O O . SER B 1 125 ? 0.882 9.047 3.277 1 96.69 125 SER B O 1
ATOM 2398 N N . VAL B 1 126 ? 0.745 7.477 4.855 1 94.19 126 VAL B N 1
ATOM 2399 C CA . VAL B 1 126 ? 0.527 8.391 5.973 1 94.19 126 VAL B CA 1
ATOM 2400 C C . VAL B 1 126 ? 1.813 8.531 6.781 1 94.19 126 VAL B C 1
ATOM 2402 O O . VAL B 1 126 ? 2.455 7.531 7.117 1 94.19 126 VAL B O 1
ATOM 2405 N N . VAL B 1 127 ? 2.105 9.766 7.094 1 92.62 127 VAL B N 1
ATOM 2406 C CA . VAL B 1 127 ? 3.338 10.055 7.816 1 92.62 127 VAL B CA 1
ATOM 2407 C C . VAL B 1 127 ? 3.016 10.836 9.094 1 92.62 127 VAL B C 1
ATOM 2409 O O . VAL B 1 127 ? 2.256 11.805 9.055 1 92.62 127 VAL B O 1
ATOM 2412 N N . VAL B 1 128 ? 3.598 10.383 10.156 1 88.75 128 VAL B N 1
ATOM 2413 C CA . VAL B 1 128 ? 3.564 11.117 11.422 1 88.75 128 VAL B CA 1
ATOM 2414 C C . VAL B 1 128 ? 4.887 11.852 11.633 1 88.75 128 VAL B C 1
ATOM 2416 O O . VAL B 1 128 ? 5.957 11.234 11.609 1 88.75 128 VAL B O 1
ATOM 2419 N N . SER B 1 129 ? 4.727 13.133 11.875 1 89.62 129 SER B N 1
ATOM 2420 C CA . SER B 1 129 ? 5.934 13.953 11.977 1 89.62 129 SER B CA 1
ATOM 2421 C C . SER B 1 129 ? 6.23 14.32 13.43 1 89.62 129 SER B C 1
ATOM 2423 O O . SER B 1 129 ? 5.359 14.211 14.289 1 89.62 129 SER B O 1
ATOM 2425 N N . GLU B 1 130 ? 7.461 14.719 13.555 1 87.44 130 GLU B N 1
ATOM 2426 C CA . GLU B 1 130 ? 8.008 15.031 14.875 1 87.44 130 GLU B CA 1
ATOM 2427 C C . GLU B 1 130 ? 7.309 16.234 15.492 1 87.44 130 GLU B C 1
ATOM 2429 O O . GLU B 1 130 ? 7.062 16.266 16.703 1 87.44 130 GLU B O 1
ATOM 2434 N N . ASN B 1 131 ? 7 17.234 14.695 1 89.94 131 ASN B N 1
ATOM 2435 C CA . ASN B 1 131 ? 6.453 18.484 15.203 1 89.94 131 ASN B CA 1
ATOM 2436 C C . ASN B 1 131 ? 5.031 18.734 14.695 1 89.94 131 ASN B C 1
ATOM 2438 O O . ASN B 1 131 ? 4.594 18.094 13.734 1 89.94 131 ASN B O 1
ATOM 2442 N N . GLU B 1 132 ? 4.367 19.625 15.367 1 90.88 132 GLU B N 1
ATOM 2443 C CA . GLU B 1 132 ? 3.076 20.125 14.906 1 90.88 132 GLU B CA 1
ATOM 2444 C C . GLU B 1 132 ? 3.211 20.875 13.586 1 90.88 132 GLU B C 1
ATOM 2446 O O . GLU B 1 132 ? 4.195 21.578 13.359 1 90.88 132 GLU B O 1
ATOM 2451 N N . ASP B 1 133 ? 2.236 20.656 12.711 1 93.38 133 ASP B N 1
ATOM 2452 C CA . ASP B 1 133 ? 2.137 21.469 11.5 1 93.38 133 ASP B CA 1
ATOM 2453 C C . ASP B 1 133 ? 1.703 22.891 11.828 1 93.38 133 ASP B C 1
ATOM 2455 O O . ASP B 1 133 ? 0.67 23.109 12.469 1 93.38 133 ASP B O 1
ATOM 2459 N N . ASP B 1 134 ? 2.369 23.891 11.336 1 94.88 134 ASP B N 1
ATOM 2460 C CA . ASP B 1 134 ? 2.045 25.281 11.664 1 94.88 134 ASP B CA 1
ATOM 2461 C C . ASP B 1 134 ? 1.043 25.859 10.664 1 94.88 134 ASP B C 1
ATOM 2463 O O . ASP B 1 134 ? 0.743 27.047 10.703 1 94.88 134 ASP B O 1
ATOM 2467 N N . LYS B 1 135 ? 0.598 25.078 9.711 1 92.44 135 LYS B N 1
ATOM 2468 C CA . LYS B 1 135 ? -0.443 25.406 8.742 1 92.44 135 LYS B CA 1
ATOM 2469 C C . LYS B 1 135 ? -0.027 26.578 7.855 1 92.44 135 LYS B C 1
ATOM 2471 O O . LYS B 1 135 ? -0.867 27.375 7.449 1 92.44 135 LYS B O 1
ATOM 2476 N N . GLY B 1 136 ? 1.203 26.641 7.676 1 90.75 136 GLY B N 1
ATOM 2477 C CA . GLY B 1 136 ? 1.691 27.688 6.801 1 90.75 136 GLY B CA 1
ATOM 2478 C C . GLY B 1 136 ? 1.818 29.031 7.492 1 90.75 136 GLY B C 1
ATOM 2479 O O . GLY B 1 136 ? 2.051 30.047 6.844 1 90.75 136 GLY B O 1
ATOM 2480 N N . ASN B 1 137 ? 1.715 29.109 8.742 1 91.44 137 ASN B N 1
ATOM 2481 C CA . ASN B 1 137 ? 1.722 30.375 9.477 1 91.44 137 ASN B CA 1
ATOM 2482 C C . ASN B 1 137 ? 3.131 30.75 9.906 1 91.44 137 ASN B C 1
ATOM 2484 O O . ASN B 1 137 ? 3.328 31.797 10.531 1 91.44 137 ASN B O 1
ATOM 2488 N N . GLY B 1 138 ? 3.99 29.906 9.586 1 90.44 138 GLY B N 1
ATOM 2489 C CA . GLY B 1 138 ? 5.367 30.203 9.93 1 90.44 138 GLY B CA 1
ATOM 2490 C C . GLY B 1 138 ? 6.023 31.188 8.969 1 90.44 138 GLY B C 1
ATOM 2491 O O . GLY B 1 138 ? 5.406 31.594 7.98 1 90.44 138 GLY B O 1
ATOM 2492 N N . SER B 1 139 ? 7.281 31.641 9.203 1 90.38 139 SER B N 1
ATOM 2493 C CA . SER B 1 139 ? 7.934 32.719 8.453 1 90.38 139 SER B CA 1
ATOM 2494 C C . SER B 1 139 ? 9.047 32.156 7.566 1 90.38 139 SER B C 1
ATOM 2496 O O . SER B 1 139 ? 9.781 32.938 6.938 1 90.38 139 SER B O 1
ATOM 2498 N N . ASN B 1 140 ? 9.164 30.906 7.477 1 92.25 140 ASN B N 1
ATOM 2499 C CA . ASN B 1 140 ? 10.242 30.328 6.684 1 92.25 140 ASN B CA 1
ATOM 2500 C C . ASN B 1 140 ? 9.703 29.453 5.555 1 92.25 140 ASN B C 1
ATOM 2502 O O . ASN B 1 140 ? 8.5 29.203 5.48 1 92.25 140 ASN B O 1
ATOM 2506 N N . LYS B 1 141 ? 10.625 29.062 4.695 1 91.69 141 LYS B N 1
ATOM 2507 C CA . LYS B 1 141 ? 10.273 28.297 3.504 1 91.69 141 LYS B CA 1
ATOM 2508 C C . LYS B 1 141 ? 9.68 26.938 3.875 1 91.69 141 LYS B C 1
ATOM 2510 O O . LYS B 1 141 ? 8.773 26.438 3.197 1 91.69 141 LYS B O 1
ATOM 2515 N N . LEU B 1 142 ? 10.117 26.328 4.887 1 92.88 142 LEU B N 1
ATOM 2516 C CA . LEU B 1 142 ? 9.648 25.016 5.289 1 92.88 142 LEU B CA 1
ATOM 2517 C C . LEU B 1 142 ? 8.18 25.062 5.703 1 92.88 142 LEU B C 1
ATOM 2519 O O . LEU B 1 142 ? 7.441 24.094 5.516 1 92.88 142 LEU B O 1
ATOM 2523 N N . SER B 1 143 ? 7.785 26.172 6.254 1 93.94 143 SER B N 1
ATOM 2524 C CA . SER B 1 143 ? 6.383 26.359 6.609 1 93.94 143 SER B CA 1
ATOM 2525 C C . SER B 1 143 ? 5.477 26.188 5.391 1 93.94 143 SER B C 1
ATOM 2527 O O . SER B 1 143 ? 4.414 25.578 5.484 1 93.94 143 SER B O 1
ATOM 2529 N N . GLU B 1 144 ? 5.945 26.609 4.262 1 90.69 144 GLU B N 1
ATOM 2530 C CA . GLU B 1 144 ? 5.152 26.562 3.035 1 90.69 144 GLU B CA 1
ATOM 2531 C C . GLU B 1 144 ? 5.23 25.188 2.379 1 90.69 144 GLU B C 1
ATOM 2533 O O . GLU B 1 144 ? 4.418 24.859 1.513 1 90.69 144 GLU B O 1
ATOM 2538 N N . LEU B 1 145 ? 6.199 24.484 2.771 1 90.69 145 LEU B N 1
ATOM 2539 C CA . LEU B 1 145 ? 6.406 23.172 2.146 1 90.69 145 LEU B CA 1
ATOM 2540 C C . LEU B 1 145 ? 5.719 22.078 2.945 1 90.69 145 LEU B C 1
ATOM 2542 O O . LEU B 1 145 ? 4.941 21.297 2.395 1 90.69 145 LEU B O 1
ATOM 2546 N N . ASP B 1 146 ? 6.012 22.094 4.285 1 93.19 146 ASP B N 1
ATOM 2547 C CA . ASP B 1 146 ? 5.504 20.969 5.059 1 93.19 146 ASP B CA 1
ATOM 2548 C C . ASP B 1 146 ? 4.961 21.438 6.41 1 93.19 146 ASP B C 1
ATOM 2550 O O . ASP B 1 146 ? 4.691 20.609 7.289 1 93.19 146 ASP B O 1
ATOM 2554 N N . GLY B 1 147 ? 4.848 22.781 6.59 1 95.69 147 GLY B N 1
ATOM 2555 C CA . GLY B 1 147 ? 4.297 23.328 7.824 1 95.69 147 GLY B CA 1
ATOM 2556 C C . GLY B 1 147 ? 5.266 23.266 8.992 1 95.69 147 GLY B C 1
ATOM 2557 O O . GLY B 1 147 ? 4.848 23.219 10.148 1 95.69 147 GLY B O 1
ATOM 2558 N N . ASN B 1 148 ? 6.559 23.109 8.648 1 95.62 148 ASN B N 1
ATOM 2559 C CA . ASN B 1 148 ? 7.578 23 9.68 1 95.62 148 ASN B CA 1
ATOM 2560 C C . ASN B 1 148 ? 7.344 21.797 10.57 1 95.62 148 ASN B C 1
ATOM 2562 O O . ASN B 1 148 ? 7.551 21.859 11.789 1 95.62 148 ASN B O 1
ATOM 2566 N N . SER B 1 149 ? 6.941 20.719 9.984 1 93.94 149 SER B N 1
ATOM 2567 C CA . SER B 1 149 ? 6.527 19.562 10.781 1 93.94 149 SER B CA 1
ATOM 2568 C C . SER B 1 149 ? 7.73 18.734 11.203 1 93.94 149 SER B C 1
ATOM 2570 O O . SER B 1 149 ? 7.605 17.828 12.031 1 93.94 149 SER B O 1
ATOM 2572 N N . GLY B 1 150 ? 8.945 18.969 10.641 1 91.88 150 GLY B N 1
ATOM 2573 C CA . GLY B 1 150 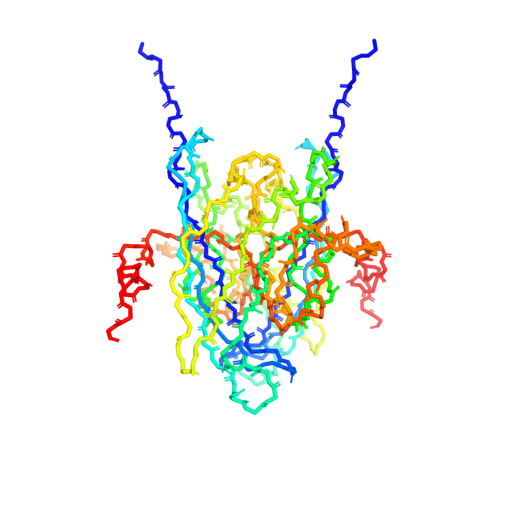? 10.156 18.297 11.07 1 91.88 150 GLY B CA 1
ATOM 2574 C C . GLY B 1 150 ? 10.289 16.891 10.492 1 91.88 150 GLY B C 1
ATOM 2575 O O . GLY B 1 150 ? 9.734 16.609 9.43 1 91.88 150 GLY B O 1
ATOM 2576 N N . ARG B 1 151 ? 11.039 16.078 11.148 1 89.44 151 ARG B N 1
ATOM 2577 C CA . ARG B 1 151 ? 11.367 14.742 10.656 1 89.44 151 ARG B CA 1
ATOM 2578 C C . ARG B 1 151 ? 10.156 13.82 10.734 1 89.44 151 ARG B C 1
ATOM 2580 O O . ARG B 1 151 ? 9.328 13.953 11.641 1 89.44 151 ARG B O 1
ATOM 2587 N N . SER B 1 152 ? 10.148 12.867 9.805 1 90.75 152 SER B N 1
ATOM 2588 C CA . SER B 1 152 ? 9.148 11.805 9.875 1 90.75 152 SER B CA 1
ATOM 2589 C C . SER B 1 152 ? 9.484 10.797 10.961 1 90.75 152 SER B C 1
ATOM 2591 O O . SER B 1 152 ? 10.57 10.219 10.961 1 90.75 152 SER B O 1
ATOM 2593 N N . LEU B 1 153 ? 8.586 10.562 11.836 1 86.06 153 LEU B N 1
ATOM 2594 C CA . LEU B 1 153 ? 8.812 9.625 12.93 1 86.06 153 LEU B CA 1
ATOM 2595 C C . LEU B 1 153 ? 8.414 8.211 12.523 1 86.06 153 LEU B C 1
ATOM 2597 O O . LEU B 1 153 ? 9.117 7.25 12.844 1 86.06 153 LEU B O 1
ATOM 2601 N N . SER B 1 154 ? 7.289 8.125 11.945 1 88.75 154 SER B N 1
ATOM 2602 C CA . SER B 1 154 ? 6.762 6.844 11.484 1 88.75 154 SER B CA 1
ATOM 2603 C C . SER B 1 154 ? 5.844 7.023 10.281 1 88.75 154 SER B C 1
ATOM 2605 O O . SER B 1 154 ? 5.418 8.141 9.977 1 88.75 154 SER B O 1
ATOM 2607 N N . CYS B 1 155 ? 5.594 5.957 9.609 1 92 155 CYS B N 1
ATOM 2608 C CA . CYS B 1 155 ? 4.746 6.012 8.422 1 92 155 CYS B CA 1
ATOM 2609 C C . CYS B 1 155 ? 4.16 4.641 8.109 1 92 155 CYS B C 1
ATOM 2611 O O . CYS B 1 155 ? 4.539 3.641 8.727 1 92 155 CYS B O 1
ATOM 2613 N N . CYS B 1 156 ? 3.238 4.613 7.273 1 92.75 156 CYS B N 1
ATOM 2614 C CA . CYS B 1 156 ? 2.631 3.389 6.77 1 92.75 156 CYS B CA 1
ATOM 2615 C C . CYS B 1 156 ? 2.066 3.596 5.371 1 92.75 156 CYS B C 1
ATOM 2617 O O . CYS B 1 156 ? 1.675 4.707 5.012 1 92.75 156 CYS B O 1
ATOM 2619 N N . THR B 1 157 ? 2.072 2.508 4.562 1 95.62 157 THR B N 1
ATOM 2620 C CA . THR B 1 157 ? 1.456 2.539 3.242 1 95.62 157 THR B CA 1
ATOM 2621 C C . THR B 1 157 ? -0.041 2.262 3.338 1 95.62 157 THR B C 1
ATOM 2623 O O . THR B 1 157 ? -0.465 1.354 4.059 1 95.62 157 THR B O 1
ATOM 2626 N N . ILE B 1 158 ? -0.832 3.1 2.604 1 96.75 158 ILE B N 1
ATOM 2627 C CA . ILE B 1 158 ? -2.281 2.939 2.59 1 96.75 158 ILE B CA 1
ATOM 2628 C C . ILE B 1 158 ? -2.662 1.757 1.703 1 96.75 158 ILE B C 1
ATOM 2630 O O . ILE B 1 158 ? -2.412 1.773 0.496 1 96.75 158 ILE B O 1
ATOM 2634 N N . ALA B 1 159 ? -3.32 0.805 2.287 1 97.25 159 ALA B N 1
ATOM 2635 C CA . ALA B 1 159 ? -3.633 -0.453 1.613 1 97.25 159 ALA B CA 1
ATOM 2636 C C . ALA B 1 159 ? -5.141 -0.642 1.478 1 97.25 159 ALA B C 1
ATOM 2638 O O . ALA B 1 159 ? -5.91 -0.159 2.311 1 97.25 159 ALA B O 1
ATOM 2639 N N . VAL B 1 160 ? -5.48 -1.388 0.377 1 97.69 160 VAL B N 1
ATOM 2640 C CA . VAL B 1 160 ? -6.875 -1.794 0.234 1 97.69 160 VAL B CA 1
ATOM 2641 C C . VAL B 1 160 ? -7.266 -2.721 1.384 1 97.69 160 VAL B C 1
ATOM 2643 O O . VAL B 1 160 ? -6.492 -3.602 1.769 1 97.69 160 VAL B O 1
ATOM 2646 N N . ALA B 1 161 ? -8.477 -2.525 1.918 1 96.38 161 ALA B N 1
ATOM 2647 C CA . ALA B 1 161 ? -8.961 -3.363 3.016 1 96.38 161 ALA B CA 1
ATOM 2648 C C . ALA B 1 161 ? -10.375 -3.855 2.748 1 96.38 161 ALA B C 1
ATOM 2650 O O . ALA B 1 161 ? -11.094 -3.281 1.925 1 96.38 161 ALA B O 1
ATOM 2651 N N . ASP B 1 162 ? -10.656 -4.969 3.447 1 93.69 162 ASP B N 1
ATOM 2652 C CA . ASP B 1 162 ? -12.078 -5.316 3.518 1 93.69 162 ASP B CA 1
ATOM 2653 C C . ASP B 1 162 ? -12.789 -4.48 4.574 1 93.69 162 ASP B C 1
ATOM 2655 O O . ASP B 1 162 ? -12.211 -3.547 5.137 1 93.69 162 ASP B O 1
ATOM 2659 N N . ASN B 1 163 ? -14.07 -4.793 4.758 1 93 163 ASN B N 1
ATOM 2660 C CA . ASN B 1 163 ? -14.836 -3.961 5.684 1 93 163 ASN B CA 1
ATOM 2661 C C . ASN B 1 163 ? -14.68 -4.441 7.125 1 93 163 ASN B C 1
ATOM 2663 O O . ASN B 1 163 ? -15.242 -3.84 8.047 1 93 163 ASN B O 1
ATOM 2667 N N . PHE B 1 164 ? -13.93 -5.43 7.398 1 90.31 164 PHE B N 1
ATOM 2668 C CA . PHE B 1 164 ? -13.867 -6.09 8.695 1 90.31 164 PHE B CA 1
ATOM 2669 C C . PHE B 1 164 ? -13.375 -5.125 9.773 1 90.31 164 PHE B C 1
ATOM 2671 O O . PHE B 1 164 ? -14.031 -4.945 10.797 1 90.31 164 PHE B O 1
ATOM 2678 N N . LEU B 1 165 ? -12.266 -4.504 9.578 1 87.94 165 LEU B N 1
ATOM 2679 C CA . LEU B 1 165 ? -11.695 -3.631 10.594 1 87.94 165 LEU B CA 1
ATOM 2680 C C . LEU B 1 165 ? -12.586 -2.418 10.836 1 87.94 165 LEU B C 1
ATOM 2682 O O . LEU B 1 165 ? -12.711 -1.949 11.969 1 87.94 165 LEU B O 1
ATOM 2686 N N . TRP B 1 166 ? -13.102 -1.935 9.773 1 89.44 166 TRP B N 1
ATOM 2687 C CA . TRP B 1 166 ? -13.984 -0.779 9.922 1 89.44 166 TRP B CA 1
ATOM 2688 C C . TRP B 1 166 ? -15.203 -1.128 10.766 1 89.44 166 TRP B C 1
ATOM 2690 O O . TRP B 1 166 ? -15.648 -0.323 11.586 1 89.44 166 TRP B O 1
ATOM 2700 N N . LEU B 1 167 ? -15.711 -2.289 10.586 1 88.62 167 LEU B N 1
ATOM 2701 C CA . LEU B 1 167 ? -16.922 -2.688 11.281 1 88.62 167 LEU B CA 1
ATOM 2702 C C . LEU B 1 167 ? -16.625 -3.131 12.703 1 88.62 167 LEU B C 1
ATOM 2704 O O . LEU B 1 167 ? -17.438 -2.943 13.609 1 88.62 167 LEU B O 1
ATOM 2708 N N . ASN B 1 168 ? -15.477 -3.635 12.992 1 86.81 168 ASN B N 1
ATOM 2709 C CA . ASN B 1 168 ? -15.242 -4.301 14.266 1 86.81 168 ASN B CA 1
ATOM 2710 C C . ASN B 1 168 ? -14.258 -3.518 15.133 1 86.81 168 ASN B C 1
ATOM 2712 O O . ASN B 1 168 ? -14.195 -3.725 16.344 1 86.81 168 ASN B O 1
ATOM 2716 N N . VAL B 1 169 ? -13.469 -2.645 14.602 1 79.12 169 VAL B N 1
ATOM 2717 C CA . VAL B 1 169 ? -12.406 -2.006 15.375 1 79.12 169 VAL B CA 1
ATOM 2718 C C . VAL B 1 169 ? -12.664 -0.504 15.461 1 79.12 169 VAL B C 1
ATOM 2720 O O . VAL B 1 169 ? -12.18 0.162 16.375 1 79.12 169 VAL B O 1
ATOM 2723 N N . VAL B 1 170 ? -13.422 -0.032 14.602 1 69 170 VAL B N 1
ATOM 2724 C CA . VAL B 1 170 ? -13.586 1.411 14.469 1 69 170 VAL B CA 1
ATOM 2725 C C . VAL B 1 170 ? -14.156 1.994 15.758 1 69 170 VAL B C 1
ATOM 2727 O O . VAL B 1 170 ? -13.781 3.094 16.172 1 69 170 VAL B O 1
ATOM 2730 N N . GLU B 1 171 ? -15.047 1.258 16.281 1 65.69 171 GLU B N 1
ATOM 2731 C CA . GLU B 1 171 ? -15.656 1.775 17.5 1 65.69 171 GLU B CA 1
ATOM 2732 C C . GLU B 1 171 ? -14.648 1.854 18.641 1 65.69 171 GLU B C 1
ATOM 2734 O O . GLU B 1 171 ? -14.711 2.758 19.469 1 65.69 171 GLU B O 1
ATOM 2739 N N . LYS B 1 172 ? -13.758 0.964 18.672 1 64.44 172 LYS B N 1
ATOM 2740 C CA . LYS B 1 172 ? -12.734 0.967 19.703 1 64.44 172 LYS B CA 1
ATOM 2741 C C . LYS B 1 172 ? -11.742 2.109 19.5 1 64.44 172 LYS B C 1
ATOM 2743 O O . LYS B 1 172 ? -11.078 2.539 20.438 1 64.44 172 LYS B O 1
ATOM 2748 N N . LEU B 1 173 ? -11.68 2.506 18.25 1 60.78 173 LEU B N 1
ATOM 2749 C CA . LEU B 1 173 ? -10.797 3.615 17.906 1 60.78 173 LEU B CA 1
ATOM 2750 C C . LEU B 1 173 ? -11.453 4.953 18.234 1 60.78 173 LEU B C 1
ATOM 2752 O O . LEU B 1 173 ? -10.766 5.953 18.438 1 60.78 173 LEU B O 1
ATOM 2756 N N . ARG B 1 174 ? -12.789 4.988 18.219 1 56.69 174 ARG B N 1
ATOM 2757 C CA . ARG B 1 174 ? -13.531 6.211 18.516 1 56.69 174 ARG B CA 1
ATOM 2758 C C . ARG B 1 174 ? -13.406 6.594 19.984 1 56.69 174 ARG B C 1
ATOM 2760 O O . ARG B 1 174 ? -13.289 7.777 20.312 1 56.69 174 ARG B O 1
ATOM 2767 N N . PHE B 1 175 ? -13.562 5.488 20.891 1 46.09 175 PHE B N 1
ATOM 2768 C CA . PHE B 1 175 ? -13.602 5.762 22.312 1 46.09 175 PHE B CA 1
ATOM 2769 C C . PHE B 1 175 ? -12.516 4.977 23.047 1 46.09 175 PHE B C 1
ATOM 2771 O O . PHE B 1 175 ? -12.664 3.779 23.297 1 46.09 175 PHE B O 1
ATOM 2778 N N . PRO B 1 176 ? -11.305 5.578 23.156 1 46 176 PRO B N 1
ATOM 2779 C CA . PRO B 1 176 ? -10.406 4.812 24.016 1 46 176 PRO B CA 1
ATOM 2780 C C . PRO B 1 176 ? -11.039 4.473 25.375 1 46 176 PRO B C 1
ATOM 2782 O O . PRO B 1 176 ? -11.836 5.254 25.891 1 46 176 PRO B O 1
ATOM 2785 N N . GLY B 1 177 ? -11.344 3.209 25.578 1 37.69 177 GLY B N 1
ATOM 2786 C CA . GLY B 1 177 ? -11.781 2.922 26.938 1 37.69 177 GLY B CA 1
ATOM 2787 C C . GLY B 1 177 ? -11 3.682 28 1 37.69 177 GLY B C 1
ATOM 2788 O O . GLY B 1 177 ? -9.875 4.117 27.75 1 37.69 177 GLY B O 1
#

InterPro domains:
  IPR001424 Superoxide dismutase, copper/zinc binding domain [PF00080] (25-158)
  IPR001424 Superoxide dismutase, copper/zinc binding domain [PR00068] (60-82)
  IPR001424 Superoxide dismutase, copper/zinc binding domain [PR00068] (90-99)
  IPR001424 Superoxide dismutase, copper/zinc binding domain [PR00068] (108-130)
  IPR001424 Superoxide dismutase, copper/zinc binding domain [PR00068] (133-159)
  IPR024134 Superoxide dismutase (Cu/Zn) / superoxide dismutase copper chaperone [PTHR10003] (12-161)
  IPR036423 Superoxide dismutase-like, copper/zinc binding domain superfamily [G3DSA:2.60.40.200] (8-169)
  IPR036423 Superoxide dismutase-like, copper/zinc binding domain superfamily [SSF49329] (19-163)